Protein 5NOA (pdb70)

InterPro domains:
  IPR008928 Six-hairpin glycosidase superfamily [SSF48208] (47-376)
  IPR010905 Glycosyl hydrolase, family 88 [PF07470] (37-374)
  IPR012341 Six-hairpin glycosidase-like superfamily [G3DSA:1.50.10.10] (28-381)
  IPR052043 Polysaccharide Degradation Enzymes [PTHR33886] (1-378)

Secondary structure (DSSP, 8-state):
-HHHHHHHHHHHHHHHHHHH--S---SSHHHHHHHHHHHHHHHHH--HHHHHHHHHHHHHTTT-SS----GGG---SS--STT-TTSGGGTTHHHHHHHHHHHS--THHHHHHHHHHHHHHHSS---S--BTHHHHHHHHHHHHHHHHH--THHHHHHHHHHHHHHHHHEETTTTEE-SBGGG-TTTS--TTSS---BHHHHHHHHHHHHHHHHHS-TT-TTHHHHHHHHHHHHHHHHHT--TTS---SBTT-TTTS-S--HHHHHHHHHHHHHHHHTTSS-HHHHHHHHHHHHHHIIIIIB-TTS-B--PPPTT----TT-PPPTT---HHHHHHHHHHHHHHHHHHHHS---

Sequence (354 aa):
SSSAEVVDIIHKVNGYWQTNHPEHGRSFWDNAAYHTGNMEAYFLTNKPEYLEYSKGWAEHNEWKGAKSDHKANWKYSYGESNDYVLFGDYQICFQTYADLYNLEPDTHKIARAREVMEYQMSTPNNDYWWWADGLYMMVMPVMTKLYNITKNPLYLEKLHEYLAYADSIMYDEEAGLYYRDGKYVYPKHKSVNGKKDFWARRRGDGWVLAGLAKVLKDLPETDKYRQEYIDRFRTLAKSVAACQQPEGYWTRSMLDAQHAPGPETSGTAFFTYGLQWGVNNGFLDSAHYQPVVEKAWKYLSTVALQPDGKIGYVQPIGEKAIPGQVVDANSTSNFGVGAFLLAACERVRYLESLIQH

Organism: Bacteroides thetaiotaomicron (strain ATCC 29148 / DSM 2079 / JCM 5827 / CCUG 10774 / NCTC 10582 / VPI-5482 / E50) (NCBI:txid226186)

Nearest PDB structures (foldseek):
  5noa-assembly1_A  TM=1.003E+00  e=2.939E-58  Bacteroides thetaiotaomicron
  4q88-assembly2_B  TM=9.955E-01  e=8.932E-45  Phocaeicola vulgatus ATCC 8482
  4ce7-assembly1_B  TM=8.850E-01  e=1.434E-23  Nonlabens ulvanivorans
  4ce7-assembly1_A  TM=8.767E-01  e=1.128E-22  Nonlabens ulvanivorans
  4ce7-assembly1_C  TM=8.770E-01  e=2.137E-22  Nonlabens ulvanivorans

Foldseek 3Di:
DVLVVLLVLLCLQVVVVCVVPVDEDALFQQLLLLLLLLLLNCVQPVDVVSLVVLVRNCVVHQLFFQADPPQVLADADDDRHSSPRLHLRRQLNLLSLLSNCVVPPDCSSCVRVCVSVVVVLPDPDQANCFFLLSLLSPLLSLLSVCVVPVPCSSVVSSVSNVVNQCVQFADVVLLFGARGNVQDPDVHAQPVRHRFHFLLSRLSNLLSLLSNLVRPPPPRPCNVVSLVSNASNLVSQLVQQDPQLAAARRRNDCQFAHDHAQNSLLSSLLSLLSCLLVPSYDCVSRVVSSVSSVCCQVPQQADPSNFGARHQDPPDDDGGPDGGDRRDGGSNSSSSNSSNSSSVSVVVVPDDDD

B-factor: mean 13.09, std 6.7, range [5.89, 72.28]

CATH classification: 1.50.10.10

Radius of gyration: 19.07 Å; Cα contacts (8 Å, |Δi|>4): 634; chains: 1; bounding box: 52×48×44 Å

Solvent-accessible surface area: 14136 Å² total; per-residue (Å²): 94,66,18,49,114,8,37,95,30,0,52,70,1,0,26,58,21,25,106,77,69,101,157,47,33,106,4,4,16,29,34,0,3,3,5,6,0,0,1,4,0,28,78,40,35,97,76,90,101,3,18,98,27,0,43,26,2,0,104,105,9,103,12,58,4,2,81,16,109,107,83,95,57,19,83,48,63,119,8,75,66,72,42,36,3,9,1,1,7,10,1,0,0,2,1,0,0,0,13,1,42,83,78,74,94,72,111,91,20,8,49,11,0,100,74,0,0,45,72,0,5,83,19,125,56,65,47,4,2,81,23,0,10,0,0,1,0,0,0,1,1,0,1,20,0,37,60,40,42,131,52,96,69,0,12,65,23,0,35,54,0,12,47,54,0,30,85,80,0,26,19,152,161,24,5,1,0,4,70,24,37,131,48,51,85,84,164,48,94,5,91,87,37,113,38,15,0,27,1,20,0,0,0,0,0,0,0,0,0,0,13,1,9,91,44,12,36,146,120,22,159,38,57,99,95,3,6,68,47,0,102,54,0,0,127,24,0,10,87,18,23,28,115,110,0,24,0,1,10,3,1,60,9,32,126,41,12,25,12,23,0,0,0,0,0,0,2,0,2,0,0,0,1,9,0,18,52,66,64,26,12,89,64,86,91,11,24,72,18,1,64,92,0,18,133,5,0,31,88,70,0,20,40,125,83,1,44,0,0,44,0,18,55,110,58,60,195,48,114,67,66,85,96,6,85,37,85,13,46,18,18,0,0,3,1,1,0,0,0,0,0,0,4,23,2,76,37,18,111,84,81,132,140,221

Structure (mmCIF, N/CA/C/O backbone):
data_5NOA
#
_entry.id   5NOA
#
_cell.length_a   88.398
_cell.length_b   88.398
_cell.length_c   215.857
_cell.angle_alpha   90.00
_cell.angle_beta   90.00
_cell.angle_gamma   120.00
#
_symmetry.space_group_name_H-M   'H 3 2'
#
loop_
_entity.id
_entity.type
_entity.pdbx_description
1 polymer 'Family 88 glycosyl hydrolase'
2 water water
#
loop_
_atom_site.group_PDB
_atom_site.id
_atom_site.type_symbol
_atom_site.label_atom_id
_atom_site.label_alt_id
_atom_site.label_comp_id
_atom_site.label_asym_id
_atom_site.label_entity_id
_atom_site.label_seq_id
_atom_site.pdbx_PDB_ins_code
_atom_site.Cartn_x
_atom_site.Cartn_y
_atom_site.Cartn_z
_atom_site.occupancy
_atom_site.B_iso_or_equiv
_atom_site.auth_seq_id
_atom_site.auth_comp_id
_atom_site.auth_asym_id
_atom_site.auth_atom_id
_atom_site.pdbx_PDB_model_num
ATOM 1 N N . SER A 1 28 ? -11.686 20.280 6.446 1.00 28.43 28 SER A N 1
ATOM 2 C CA . SER A 1 28 ? -10.433 19.690 5.905 1.00 23.09 28 SER A CA 1
ATOM 3 C C . SER A 1 28 ? -9.435 19.387 7.025 1.00 16.86 28 SER A C 1
ATOM 4 O O . SER A 1 28 ? -9.369 20.108 8.021 1.00 17.88 28 SER A O 1
ATOM 7 N N . SER A 1 29 ? -8.663 18.321 6.859 1.00 16.42 29 SER A N 1
ATOM 8 C CA . SER A 1 29 ? -7.701 17.941 7.862 1.00 15.95 29 SER A CA 1
ATOM 9 C C . SER A 1 29 ? -6.720 19.104 8.128 1.00 14.01 29 SER A C 1
ATOM 10 O O . SER A 1 29 ? -6.390 19.368 9.280 1.00 13.66 29 SER A O 1
ATOM 13 N N . SER A 1 30 ? -6.238 19.762 7.067 1.00 13.35 30 SER A N 1
ATOM 14 C CA . SER A 1 30 ? -5.302 20.871 7.268 1.00 12.81 30 SER A CA 1
ATOM 15 C C . SER A 1 30 ? -5.899 22.050 8.027 1.00 11.36 30 SER A C 1
ATOM 16 O O . SER A 1 30 ? -5.269 22.607 8.921 1.00 11.60 30 SER A O 1
ATOM 19 N N . ALA A 1 31 ? -7.137 22.391 7.705 1.00 12.43 31 ALA A N 1
ATOM 20 C CA . ALA A 1 31 ? -7.818 23.463 8.435 1.00 12.68 31 ALA A CA 1
ATOM 21 C C . ALA A 1 31 ? -7.989 23.183 9.913 1.00 11.47 31 ALA A C 1
ATOM 22 O O . ALA A 1 31 ? -7.884 24.114 10.743 1.00 13.10 31 ALA A O 1
ATOM 24 N N . GLU A 1 32 ? -8.222 21.928 10.266 1.00 11.42 32 GLU A N 1
ATOM 25 C CA . GLU A 1 32 ? -8.355 21.554 11.667 1.00 12.98 32 GLU A CA 1
ATOM 26 C C . GLU A 1 32 ? -7.032 21.797 12.383 1.00 11.08 32 GLU A C 1
ATOM 27 O O . GLU A 1 32 ? -7.024 22.227 13.532 1.00 11.03 32 GLU A O 1
ATOM 33 N N . VAL A 1 33 ? -5.907 21.512 11.735 1.00 9.52 33 VAL A N 1
ATOM 34 C CA . VAL A 1 33 ? -4.623 21.713 12.394 1.00 9.08 33 VAL A CA 1
ATOM 35 C C . VAL A 1 33 ? -4.301 23.212 12.459 1.00 8.94 33 VAL A C 1
ATOM 36 O O . VAL A 1 33 ? -3.769 23.680 13.463 1.00 9.33 33 VAL A O 1
ATOM 40 N N . VAL A 1 34 ? -4.644 23.988 11.429 1.00 8.29 34 VAL A N 1
ATOM 41 C CA . VAL A 1 34 ? -4.520 25.439 11.528 1.00 9.09 34 VAL A CA 1
ATOM 42 C C . VAL A 1 34 ? -5.307 25.967 12.720 1.00 8.51 34 VAL A C 1
ATOM 43 O O . VAL A 1 34 ? -4.801 26.822 13.461 1.00 9.01 34 VAL A O 1
ATOM 47 N N . ASP A 1 35 ? -6.533 25.497 12.906 1.00 9.40 35 ASP A N 1
ATOM 48 C CA . ASP A 1 35 ? -7.324 25.936 14.053 1.00 10.60 35 ASP A CA 1
ATOM 49 C C . ASP A 1 35 ? -6.611 25.595 15.385 1.00 9.37 35 ASP A C 1
ATOM 50 O O . ASP A 1 35 ? -6.632 26.403 16.322 1.00 9.79 35 ASP A O 1
ATOM 55 N N . ILE A 1 36 ? -5.983 24.440 15.456 1.00 9.31 36 ILE A N 1
ATOM 56 C CA . ILE A 1 36 ? -5.211 24.079 16.644 1.00 8.58 36 ILE A CA 1
ATOM 57 C C . ILE A 1 36 ? -4.034 25.042 16.849 1.00 8.89 36 ILE A C 1
ATOM 58 O O . ILE A 1 36 ? -3.796 25.507 17.966 1.00 9.00 36 ILE A O 1
ATOM 63 N N . ILE A 1 37 ? -3.317 25.356 15.780 1.00 8.33 37 ILE A N 1
ATOM 64 C CA . ILE A 1 37 ? -2.210 26.301 15.878 1.00 7.81 37 ILE A CA 1
ATOM 65 C C . ILE A 1 37 ? -2.658 27.641 16.473 1.00 8.04 37 ILE A C 1
ATOM 66 O O . ILE A 1 37 ? -2.028 28.150 17.388 1.00 8.32 37 ILE A O 1
ATOM 71 N N . HIS A 1 38 ? -3.778 28.179 15.983 1.00 8.77 38 HIS A N 1
ATOM 72 C CA . HIS A 1 38 ? -4.257 29.437 16.516 1.00 9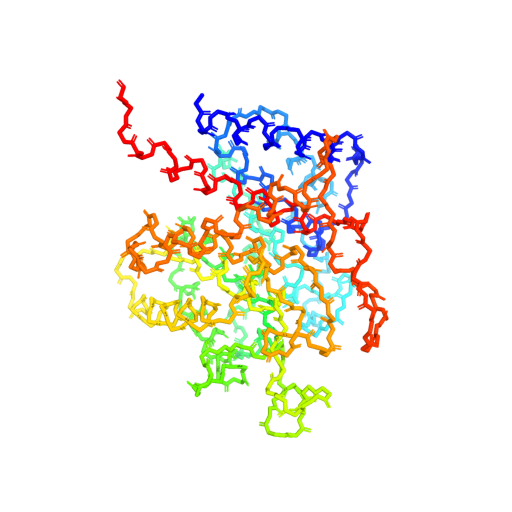.15 38 HIS A CA 1
ATOM 73 C C . HIS A 1 38 ? -4.726 29.314 17.974 1.00 9.32 38 HIS A C 1
ATOM 74 O O . HIS A 1 38 ? -4.508 30.209 18.792 1.00 11.03 38 HIS A O 1
ATOM 81 N N . LYS A 1 39 ? -5.342 28.186 18.321 1.00 9.23 39 LYS A N 1
ATOM 82 C CA . LYS A 1 39 ? -5.785 27.972 19.699 1.00 9.79 39 LYS A CA 1
ATOM 83 C C . LYS A 1 39 ? -4.577 27.932 20.659 1.00 9.04 39 LYS A C 1
ATOM 84 O O . LYS A 1 39 ? -4.578 28.543 21.707 1.00 9.99 39 LYS A O 1
ATOM 90 N N . VAL A 1 40 ? -3.551 27.206 20.265 1.00 8.35 40 VAL A N 1
ATOM 91 C CA . VAL A 1 40 ? -2.350 27.028 21.056 1.00 7.96 40 VAL A CA 1
ATOM 92 C C . VAL A 1 40 ? -1.568 28.333 21.183 1.00 7.89 40 VAL A C 1
ATOM 93 O O . VAL A 1 40 ? -1.135 28.719 22.271 1.00 7.78 40 VAL A O 1
ATOM 97 N N . ASN A 1 41 ? -1.305 28.964 20.051 1.00 7.33 41 ASN A N 1
ATOM 98 C CA . ASN A 1 41 ? -0.497 30.164 20.067 1.00 8.41 41 ASN A CA 1
ATOM 99 C C . ASN A 1 41 ? -1.241 31.307 20.726 1.00 9.37 41 ASN A C 1
ATOM 100 O O . ASN A 1 41 ? -0.668 32.106 21.469 1.00 9.81 41 ASN A O 1
ATOM 105 N N . GLY A 1 42 ? -2.547 31.377 20.488 1.00 9.97 42 GLY A N 1
ATOM 106 C CA . GLY A 1 42 ? -3.383 32.356 21.169 1.00 11.26 42 GLY A CA 1
ATOM 107 C C . GLY A 1 42 ? -3.393 32.173 22.672 1.00 10.50 42 GLY A C 1
ATOM 108 O O . GLY A 1 42 ? -3.309 33.166 23.432 1.00 12.08 42 GLY A O 1
ATOM 109 N N . TYR A 1 43 ? -3.520 30.923 23.131 1.00 9.85 43 TYR A N 1
ATOM 110 C CA . TYR A 1 43 ? -3.497 30.630 24.569 1.00 10.55 43 TYR A CA 1
ATOM 111 C C . TYR A 1 43 ? -2.177 31.157 25.156 1.00 9.88 43 TYR A C 1
ATOM 112 O O . TYR A 1 43 ? -2.158 31.801 26.214 1.00 11.20 43 TYR A O 1
ATOM 121 N N . TRP A 1 44 ? -1.084 30.818 24.484 1.00 9.56 44 TRP A N 1
ATOM 122 C CA . TRP A 1 44 ? 0.212 31.204 25.021 1.00 9.28 44 TRP A CA 1
ATOM 123 C C . TRP A 1 44 ? 0.325 32.736 25.109 1.00 8.73 44 TRP A C 1
ATOM 124 O O . TRP A 1 44 ? 0.710 33.309 26.136 1.00 10.54 44 TRP A O 1
ATOM 135 N N . GLN A 1 45 ? 0.000 33.406 24.017 1.00 9.12 45 GLN A N 1
ATOM 136 C CA . GLN A 1 45 ? 0.181 34.869 23.982 1.00 9.94 45 GLN A CA 1
ATOM 137 C C . GLN A 1 45 ? -0.764 35.607 24.940 1.00 11.04 45 GLN A C 1
ATOM 138 O O . GLN A 1 45 ? -0.366 36.578 25.581 1.00 12.68 45 GLN A O 1
ATOM 144 N N . THR A 1 46 ? -1.985 35.074 25.074 1.00 11.22 46 THR A N 1
ATOM 145 C CA . THR A 1 46 ? -2.943 35.631 26.029 1.00 12.76 46 THR A CA 1
ATOM 146 C C . THR A 1 46 ? -2.430 35.553 27.449 1.00 13.66 46 THR A C 1
ATOM 147 O O . THR A 1 46 ? -2.633 36.469 28.250 1.00 15.21 46 THR A O 1
ATOM 151 N N . ASN A 1 47 ? -1.803 34.437 27.777 1.00 11.85 47 ASN A N 1
ATOM 152 C CA . ASN A 1 47 ? -1.339 34.211 29.126 1.00 13.15 47 ASN A CA 1
ATOM 153 C C . ASN A 1 47 ? 0.056 34.809 29.412 1.00 12.45 47 ASN A C 1
ATOM 154 O O . ASN A 1 47 ? 0.493 34.826 30.546 1.00 16.17 47 ASN A O 1
ATOM 159 N N . HIS A 1 48 ? 0.720 35.309 28.366 1.00 12.19 48 HIS A N 1
ATOM 160 C CA . HIS A 1 48 ? 2.043 35.948 28.471 1.00 12.34 48 HIS A CA 1
ATOM 161 C C . HIS A 1 48 ? 2.073 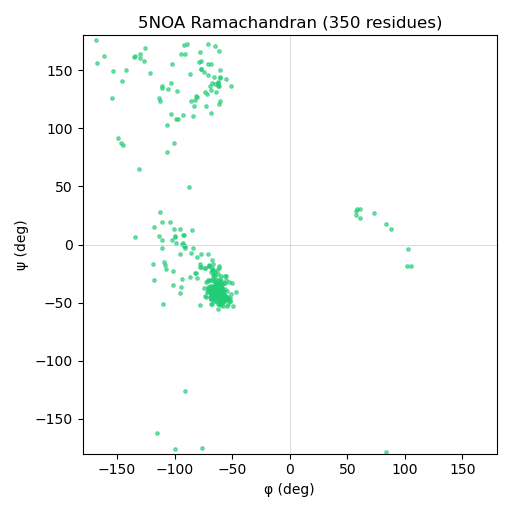37.303 27.751 1.00 12.74 48 HIS A C 1
ATOM 162 O O . HIS A 1 48 ? 2.784 37.469 26.776 1.00 15.18 48 HIS A O 1
ATOM 169 N N . PRO A 1 49 ? 1.307 38.280 28.235 1.00 14.94 49 PRO A N 1
ATOM 170 C CA . PRO A 1 49 ? 1.305 39.582 27.551 1.00 17.90 49 PRO A CA 1
ATOM 171 C C . PRO A 1 49 ? 2.617 40.342 27.668 1.00 19.64 49 PRO A C 1
ATOM 172 O O . PRO A 1 49 ? 2.877 41.192 26.827 1.00 25.16 49 PRO A O 1
ATOM 176 N N . GLU A 1 50 ? 3.414 40.049 28.694 1.00 15.63 50 GLU A N 1
ATOM 177 C CA . GLU A 1 50 ? 4.679 40.742 28.907 1.00 15.49 50 GLU A CA 1
ATOM 178 C C . GLU A 1 50 ? 5.846 39.875 28.465 1.00 13.91 50 GLU A C 1
ATOM 179 O O . GLU A 1 50 ? 5.894 38.667 28.707 1.00 19.50 50 GLU A O 1
ATOM 185 N N . HIS A 1 51 ? 6.814 40.505 27.817 1.00 11.70 51 HIS A N 1
ATOM 186 C CA . HIS A 1 51 ? 7.990 39.823 27.331 1.00 11.66 51 HIS A CA 1
ATOM 187 C C . HIS A 1 51 ? 9.066 39.730 28.387 1.00 12.81 51 HIS A C 1
ATOM 188 O O . HIS A 1 51 ? 9.292 40.636 29.183 1.00 14.75 51 HIS A O 1
ATOM 195 N N . GLY A 1 52 ? 9.807 38.627 28.313 1.00 12.52 52 GLY A N 1
ATOM 196 C CA . GLY A 1 52 ? 10.961 38.382 29.152 1.00 12.39 52 GLY A CA 1
ATOM 197 C C . GLY A 1 52 ? 12.232 38.319 28.358 1.00 10.86 52 GLY A C 1
ATOM 198 O O . GLY A 1 52 ? 12.294 38.752 27.222 1.00 11.86 52 GLY A O 1
ATOM 199 N N . ARG A 1 53 ? 13.251 37.743 28.981 1.00 10.97 53 ARG A N 1
ATOM 200 C CA . ARG A 1 53 ? 14.598 37.827 28.461 1.00 11.16 53 ARG A CA 1
ATOM 201 C C . ARG A 1 53 ? 14.787 36.991 27.192 1.00 9.01 53 ARG A C 1
ATOM 202 O O . ARG A 1 53 ? 13.935 36.168 26.797 1.00 9.73 53 ARG A O 1
ATOM 210 N N . SER A 1 54 ? 15.978 37.186 26.632 1.00 9.32 54 SER A N 1
ATOM 211 C CA . SER A 1 54 ? 16.342 36.600 25.333 1.00 10.14 54 SER A CA 1
ATOM 212 C C . SER A 1 54 ? 16.844 35.161 25.419 1.00 9.08 54 SER A C 1
ATOM 213 O O . SER A 1 54 ? 17.110 34.562 24.382 1.00 11.12 54 SER A O 1
ATOM 216 N N . PHE A 1 55 ? 16.964 34.617 26.624 1.00 8.13 55 PHE A N 1
ATOM 217 C CA . PHE A 1 55 ? 17.526 33.295 26.894 1.00 7.90 55 PHE A CA 1
ATOM 218 C C . PHE A 1 55 ? 16.722 32.179 26.226 1.00 8.20 55 PHE A C 1
ATOM 219 O O . PHE A 1 55 ? 15.570 32.380 25.782 1.00 9.26 55 PHE A O 1
ATOM 227 N N . TRP A 1 56 ? 17.321 30.992 26.184 1.00 7.59 56 TRP A N 1
ATOM 228 C CA . TRP A 1 56 ? 16.890 29.933 25.264 1.00 6.79 56 TRP A CA 1
ATOM 229 C C . TRP A 1 56 ? 15.445 29.534 25.372 1.00 6.67 56 TRP A C 1
ATOM 230 O O . TRP A 1 56 ? 14.863 29.153 24.366 1.00 8.23 56 TRP A O 1
ATOM 241 N N . ASP A 1 57 ? 14.907 29.485 26.581 1.00 7.70 57 ASP A N 1
ATOM 242 C CA . ASP A 1 57 ? 13.556 28.930 26.716 1.00 7.77 57 ASP A CA 1
ATOM 243 C C . ASP A 1 57 ? 12.536 29.871 26.051 1.00 7.47 57 ASP A C 1
ATOM 244 O O . ASP A 1 57 ? 11.655 29.418 25.318 1.00 8.28 57 ASP A O 1
ATOM 249 N N . ASN A 1 58 ? 12.679 31.170 26.287 1.00 7.22 58 ASN A N 1
ATOM 250 C CA . ASN A 1 58 ? 11.824 32.140 25.601 1.00 7.70 58 ASN A CA 1
ATOM 251 C C . ASN A 1 58 ? 12.143 32.156 24.127 1.00 7.61 58 ASN A C 1
ATOM 252 O O . ASN A 1 58 ? 11.238 32.197 23.271 1.00 7.28 58 ASN A O 1
ATOM 257 N N . ALA A 1 59 ? 13.422 32.095 23.789 1.00 7.12 59 ALA A N 1
ATOM 258 C CA . ALA A 1 59 ? 13.830 32.138 22.391 1.00 7.44 59 ALA A CA 1
ATOM 259 C C . ALA A 1 59 ? 13.315 30.945 21.592 1.00 7.05 59 ALA A C 1
ATOM 260 O O . ALA A 1 59 ? 13.004 31.067 20.405 1.00 7.68 59 ALA A O 1
ATOM 262 N N . ALA A 1 60 ? 13.233 29.783 22.235 1.00 6.92 60 ALA A N 1
ATOM 263 C CA . ALA A 1 60 ? 12.728 28.592 21.579 1.00 7.23 60 ALA A CA 1
ATOM 264 C C . ALA A 1 60 ? 11.262 28.754 21.241 1.00 7.45 60 ALA A C 1
ATOM 265 O O . ALA A 1 60 ? 10.822 28.374 20.156 1.00 8.42 60 ALA A O 1
ATOM 267 N N . TYR A 1 61 ? 10.469 29.299 22.164 1.00 6.76 61 TYR A N 1
ATOM 268 C CA . TYR A 1 61 ? 9.088 29.647 21.865 1.00 6.97 61 TYR A CA 1
ATOM 269 C C . TYR A 1 61 ? 9.038 30.507 20.604 1.00 6.85 61 TYR A C 1
ATOM 270 O O . TYR A 1 61 ? 8.232 30.249 19.703 1.00 6.57 61 TYR A O 1
ATOM 279 N N . HIS A 1 62 ? 9.879 31.536 20.532 1.00 6.53 62 HIS A N 1
ATOM 280 C CA . HIS A 1 62 ? 9.821 32.452 19.404 1.00 6.59 62 HIS A CA 1
ATOM 281 C C . HIS A 1 62 ? 10.136 31.783 18.081 1.00 6.49 62 HIS A C 1
ATOM 282 O O . HIS A 1 62 ? 9.576 32.176 17.057 1.00 7.28 62 HIS A O 1
ATOM 289 N N . THR A 1 63 ? 10.982 30.747 18.086 1.00 7.20 63 THR A N 1
ATOM 290 C CA . THR A 1 63 ? 11.198 30.013 16.854 1.00 7.54 63 THR A CA 1
ATOM 291 C C . THR A 1 63 ? 9.889 29.369 16.372 1.00 7.13 63 THR A C 1
ATOM 292 O O . THR A 1 63 ? 9.635 29.304 15.161 1.00 8.21 63 THR A O 1
ATOM 296 N N . GLY A 1 64 ? 9.076 28.893 17.299 1.00 6.55 64 GLY A N 1
ATOM 297 C CA . GLY A 1 64 ? 7.787 28.354 16.960 1.00 6.99 64 GLY A CA 1
ATOM 298 C C . GLY A 1 64 ? 6.773 29.401 16.541 1.00 7.23 64 GLY A C 1
ATOM 299 O O . GLY A 1 64 ? 5.960 29.184 15.626 1.00 7.95 64 GLY A O 1
ATOM 300 N N . ASN A 1 65 ? 6.755 30.535 17.239 1.00 7.02 65 ASN A N 1
ATOM 301 C CA . ASN A 1 65 ? 5.872 31.634 16.853 1.00 7.20 65 ASN A CA 1
ATOM 302 C C . ASN A 1 65 ? 6.180 32.118 15.428 1.00 7.41 65 ASN A C 1
ATOM 303 O O . ASN A 1 65 ? 5.263 32.361 14.645 1.00 7.91 65 ASN A O 1
ATOM 308 N N . MET A 1 66 ? 7.470 32.251 15.123 1.00 7.56 66 MET A N 1
ATOM 309 C CA . MET A 1 66 ? 7.853 32.644 13.794 1.00 8.29 66 MET A CA 1
ATOM 310 C C . MET A 1 66 ? 7.396 31.637 12.766 1.00 7.66 66 MET A C 1
ATOM 311 O O . MET A 1 66 ? 6.886 32.033 11.696 1.00 8.44 66 MET A O 1
ATOM 316 N N . GLU A 1 67 ? 7.519 30.341 13.063 1.00 7.63 67 GLU A N 1
ATOM 317 C CA . GLU A 1 67 ? 6.993 29.327 12.163 1.00 8.27 67 GLU A CA 1
ATOM 318 C C . GLU A 1 67 ? 5.495 29.521 11.914 1.00 7.54 67 GLU A C 1
ATOM 319 O O . GLU A 1 67 ? 5.029 29.413 10.769 1.00 8.88 67 GLU A O 1
ATOM 325 N N . ALA A 1 68 ? 4.749 29.736 12.997 1.00 8.01 68 ALA A N 1
ATOM 326 C CA . ALA A 1 68 ? 3.306 29.952 12.865 1.00 8.39 68 ALA A CA 1
ATOM 327 C C . ALA A 1 68 ? 2.988 31.205 12.026 1.00 8.06 68 ALA A C 1
ATOM 328 O O . ALA A 1 68 ? 2.042 31.190 11.257 1.00 9.60 68 ALA A O 1
ATOM 330 N N . TYR A 1 69 ? 3.793 32.257 12.163 1.00 8.18 69 TYR A N 1
ATOM 331 C CA . TYR A 1 69 ? 3.619 33.449 11.348 1.00 9.15 69 TYR A CA 1
ATOM 332 C C . TYR A 1 69 ? 3.899 33.144 9.892 1.00 10.07 69 TYR A C 1
ATOM 333 O O . TYR A 1 69 ? 3.153 33.554 9.005 1.00 11.48 69 TYR A O 1
ATOM 342 N N . PHE A 1 70 ? 4.989 32.432 9.614 1.00 9.36 70 PHE A N 1
ATOM 343 C CA . PHE A 1 70 ? 5.293 32.070 8.221 1.00 10.49 70 PHE A CA 1
ATOM 344 C C . PHE A 1 70 ? 4.161 31.248 7.600 1.00 11.10 70 PHE A C 1
ATOM 345 O O . PHE A 1 70 ? 3.863 31.385 6.406 1.00 13.42 70 PHE A O 1
ATOM 353 N N . LEU A 1 71 ? 3.548 30.360 8.377 1.00 10.03 71 LEU A N 1
ATOM 354 C CA . LEU A 1 71 ? 2.459 29.522 7.868 1.00 10.75 71 LEU A CA 1
ATOM 355 C C . LEU A 1 71 ? 1.171 30.295 7.658 1.00 11.28 71 LEU A C 1
ATOM 356 O O . LEU A 1 71 ? 0.522 30.112 6.631 1.00 14.22 71 LEU A O 1
ATOM 361 N N . THR A 1 72 ? 0.802 31.116 8.633 1.00 10.82 72 THR A N 1
ATOM 362 C CA . THR A 1 72 ? -0.545 31.686 8.698 1.00 12.36 72 THR A CA 1
ATOM 363 C C . THR A 1 72 ? -0.628 33.165 8.387 1.00 12.62 72 THR A C 1
ATOM 364 O O . THR A 1 72 ? -1.723 33.675 8.153 1.00 15.15 72 THR A O 1
ATOM 368 N N . ASN A 1 73 ? 0.484 33.883 8.442 1.00 12.05 73 ASN A N 1
ATOM 369 C CA . ASN A 1 73 ? 0.488 35.340 8.231 1.00 13.42 73 ASN A CA 1
ATOM 370 C C . ASN A 1 73 ? -0.341 36.144 9.217 1.00 13.90 73 ASN A C 1
ATOM 371 O O . ASN A 1 73 ? -0.651 37.294 8.962 1.00 17.53 73 ASN A O 1
ATOM 376 N N . LYS A 1 74 ? -0.611 35.596 10.399 1.00 13.64 74 LYS A N 1
ATOM 377 C CA . LYS A 1 74 ? -1.436 36.325 11.358 1.00 13.76 74 LYS A CA 1
ATOM 378 C C . LYS A 1 74 ? -0.611 37.496 11.951 1.00 13.16 74 LYS A C 1
ATOM 379 O O . LYS A 1 74 ? 0.420 37.283 12.590 1.00 13.09 74 LYS A O 1
ATOM 385 N N . PRO A 1 75 ? -1.065 38.750 11.758 1.00 13.97 75 PRO A N 1
ATOM 386 C CA . PRO A 1 75 ? -0.209 39.884 12.111 1.00 14.86 75 PRO A CA 1
ATOM 387 C C . PRO A 1 75 ? 0.185 39.938 13.570 1.00 12.74 75 PRO A C 1
ATOM 388 O O . PRO A 1 75 ? 1.286 40.364 13.880 1.00 14.68 75 PRO A O 1
ATOM 392 N N . GLU A 1 76 ? -0.708 39.532 14.454 1.00 13.10 76 GLU A N 1
ATOM 393 C CA . GLU A 1 76 ? -0.436 39.518 15.867 1.00 13.69 76 GLU A CA 1
ATOM 394 C C . GLU A 1 76 ? 0.794 38.677 16.204 1.00 11.29 76 GLU A C 1
ATOM 395 O O . GLU A 1 76 ? 1.504 38.987 17.181 1.00 10.99 76 GLU A O 1
ATOM 401 N N . TYR A 1 77 ? 1.058 37.610 15.463 1.00 10.42 77 TYR A N 1
ATOM 402 C CA . TYR A 1 77 ? 2.219 36.791 15.759 1.00 9.97 77 TYR A CA 1
ATOM 403 C C . TYR A 1 77 ? 3.506 37.508 15.477 1.00 9.31 77 TYR A C 1
ATOM 404 O O . TYR A 1 77 ? 4.432 37.484 16.268 1.00 9.78 77 TYR A O 1
ATOM 413 N N . LEU A 1 78 ? 3.545 38.193 14.344 1.00 10.14 78 LEU A N 1
ATOM 414 C CA . LEU A 1 78 ? 4.732 38.997 14.016 1.00 10.48 78 LEU A CA 1
ATOM 415 C C . LEU A 1 78 ? 4.969 40.073 15.066 1.00 10.11 78 LEU A C 1
ATOM 416 O O . LEU A 1 78 ? 6.084 40.271 15.536 1.00 11.20 78 LEU A O 1
ATOM 421 N N . GLU A 1 79 ? 3.893 40.743 15.456 1.00 11.20 79 GLU A N 1
ATOM 422 C CA . GLU A 1 79 ? 4.008 41.774 16.458 1.00 11.99 79 GLU A CA 1
ATOM 423 C C . GLU A 1 79 ? 4.535 41.262 17.792 1.00 10.94 79 GLU A C 1
ATOM 424 O O . GLU A 1 79 ? 5.304 41.948 18.467 1.00 11.10 79 GLU A O 1
ATOM 430 N N . TYR A 1 80 ? 4.151 40.055 18.172 1.00 9.74 80 TYR A N 1
ATOM 431 C CA . TYR A 1 80 ? 4.586 39.482 19.430 1.00 9.13 80 TYR A CA 1
ATOM 432 C C . TYR A 1 80 ? 6.085 39.221 19.445 1.00 9.13 80 TYR A C 1
ATOM 433 O O . TYR A 1 80 ? 6.762 39.552 20.407 1.00 10.20 80 TYR A O 1
ATOM 442 N N . SER A 1 81 ? 6.603 38.634 18.352 1.00 8.61 81 SER A N 1
ATOM 443 C CA . SER A 1 81 ? 8.060 38.447 18.270 1.00 8.90 81 SER A CA 1
ATOM 444 C C . SER A 1 81 ? 8.837 39.776 18.146 1.00 8.51 81 SER A C 1
ATOM 445 O O . SER A 1 81 ? 9.917 39.922 18.731 1.00 9.88 81 SER A O 1
ATOM 448 N N . LYS A 1 82 ? 8.301 40.740 17.389 1.00 9.04 82 LYS A N 1
ATOM 449 C CA . LYS A 1 82 ? 8.940 42.052 17.305 1.00 10.81 82 LYS A CA 1
ATOM 450 C C . LYS A 1 82 ? 8.998 42.695 18.691 1.00 9.62 82 LYS A C 1
ATOM 451 O O . LYS A 1 82 ? 10.023 43.280 19.057 1.00 11.73 82 LYS A O 1
ATOM 457 N N . GLY A 1 83 ? 7.928 42.560 19.472 1.00 10.06 83 GLY A N 1
ATOM 458 C CA . GLY A 1 83 ? 7.923 43.148 20.807 1.00 10.90 83 GLY A CA 1
ATOM 459 C C . GLY A 1 83 ? 8.979 42.542 21.709 1.00 9.91 83 GLY A C 1
ATOM 460 O O . GLY A 1 83 ? 9.654 43.242 22.472 1.00 11.06 83 GLY A O 1
ATOM 461 N N . TRP A 1 84 ? 9.161 41.232 21.589 1.00 8.66 84 TRP A N 1
ATOM 462 C CA . TRP A 1 84 ? 10.192 40.551 22.372 1.00 8.19 84 TRP A CA 1
ATOM 463 C C . TRP A 1 84 ? 11.580 40.958 21.954 1.00 8.27 84 TRP A C 1
ATOM 464 O O . TRP A 1 84 ? 12.435 41.197 22.794 1.00 8.75 84 TRP A O 1
ATOM 475 N N . ALA A 1 85 ? 11.789 41.076 20.653 1.00 8.61 85 ALA A N 1
ATOM 476 C CA . ALA A 1 85 ? 13.106 41.484 20.140 1.00 9.60 85 ALA A CA 1
ATOM 477 C C . ALA A 1 85 ? 13.457 42.888 20.599 1.00 10.15 85 ALA A C 1
ATOM 478 O O . ALA A 1 85 ? 14.583 43.137 21.025 1.00 10.37 85 ALA A O 1
ATOM 480 N N . GLU A 1 86 ? 12.475 43.790 20.536 1.00 10.49 86 GLU A N 1
ATOM 481 C CA . GLU A 1 86 ? 12.665 45.169 20.978 1.00 11.40 86 GLU A CA 1
ATOM 482 C C . GLU A 1 86 ? 12.943 45.218 22.486 1.00 10.87 86 GLU A C 1
ATOM 483 O O . GLU A 1 86 ? 13.854 45.937 22.936 1.00 12.85 86 GLU A O 1
ATOM 489 N N . HIS A 1 87 ? 12.208 44.424 23.262 1.00 10.89 87 HIS A N 1
ATOM 490 C CA . HIS A 1 87 ? 12.381 44.378 24.703 1.00 9.88 87 HIS A CA 1
ATOM 491 C C . HIS A 1 87 ? 13.833 43.979 25.042 1.00 10.30 87 HIS A C 1
ATOM 492 O O . HIS A 1 87 ? 14.451 44.526 25.960 1.00 12.42 87 HIS A O 1
ATOM 499 N N . ASN A 1 88 ? 14.399 43.063 24.259 1.00 9.45 88 ASN A N 1
ATOM 500 C CA . ASN A 1 88 ? 15.743 42.531 24.446 1.00 9.27 88 ASN A CA 1
ATOM 501 C C . ASN A 1 88 ? 16.817 43.283 23.661 1.00 10.28 88 ASN A C 1
ATOM 502 O O . ASN A 1 88 ? 17.959 42.856 23.636 1.00 10.07 88 ASN A O 1
ATOM 507 N N . GLU A 1 89 ? 16.431 44.414 23.061 1.00 10.98 89 GLU A N 1
ATOM 508 C CA . GLU A 1 89 ? 17.312 45.308 22.348 1.00 11.46 89 GLU A CA 1
ATOM 509 C C . GLU A 1 89 ? 18.062 44.608 21.199 1.00 9.79 89 GLU A C 1
ATOM 510 O O . GLU A 1 89 ? 19.167 44.977 20.864 1.00 10.43 89 GLU A O 1
ATOM 516 N N . TRP A 1 90 ? 17.441 43.575 20.629 1.00 9.19 90 TRP A N 1
ATOM 517 C CA . TRP A 1 90 ? 18.073 42.879 19.516 1.00 9.50 90 TRP A CA 1
ATOM 518 C C . TRP A 1 90 ? 19.427 42.255 19.915 1.00 8.79 90 TRP A C 1
ATOM 519 O O . TRP A 1 90 ? 20.333 42.143 19.095 1.00 9.79 90 TRP A O 1
ATOM 530 N N . LYS A 1 91 ? 19.533 41.864 21.192 1.00 8.53 91 LYS A N 1
ATOM 531 C CA . LYS A 1 91 ? 20.738 41.246 21.749 1.00 8.77 91 LYS A CA 1
ATOM 532 C C . LYS A 1 91 ? 20.377 39.979 22.488 1.00 8.89 91 LYS A C 1
ATOM 533 O O . LYS A 1 91 ? 19.210 39.782 22.883 1.00 8.95 91 LYS A O 1
ATOM 539 N N . GLY A 1 92 ? 21.373 39.129 22.683 1.00 9.42 92 GLY A N 1
ATOM 540 C CA . GLY A 1 92 ? 21.320 38.047 23.660 1.00 9.69 92 GLY A CA 1
ATOM 541 C C . GLY A 1 92 ? 21.889 38.572 24.961 1.00 10.49 92 GLY A C 1
ATOM 542 O O . GLY A 1 92 ? 21.465 39.601 25.471 1.00 11.60 92 GLY A O 1
ATOM 543 N N . ALA A 1 93 ? 22.876 37.875 25.514 1.00 9.52 93 ALA A N 1
ATOM 544 C CA . ALA A 1 93 ? 23.581 38.402 26.695 1.00 9.82 93 ALA A CA 1
ATOM 545 C C . ALA A 1 93 ? 24.243 39.736 26.335 1.00 9.83 93 ALA A C 1
ATOM 546 O O . ALA A 1 93 ? 24.703 39.913 25.227 1.00 10.19 93 ALA A O 1
ATOM 548 N N . LYS A 1 94 ? 24.273 40.688 27.266 1.00 11.40 94 LYS A N 1
ATOM 549 C CA . LYS A 1 94 ? 24.569 42.083 26.935 1.00 11.89 94 LYS A CA 1
ATOM 550 C C . LYS A 1 94 ? 26.004 42.546 27.084 1.00 13.25 94 LYS A C 1
ATOM 551 O O . LYS A 1 94 ? 26.309 43.670 26.691 1.00 15.01 94 LYS A O 1
ATOM 557 N N . SER A 1 95 ? 26.901 41.731 27.661 1.00 12.15 95 SER A N 1
ATOM 558 C CA . SER A 1 95 ? 28.238 42.258 27.982 1.00 12.67 95 SER A CA 1
ATOM 559 C C . SER A 1 95 ? 28.987 42.701 26.734 1.00 11.83 95 SER A C 1
ATOM 560 O O . SER A 1 95 ? 29.013 41.992 25.735 1.00 11.70 95 SER A O 1
ATOM 563 N N . ASP A 1 96 ? 29.676 43.841 26.839 1.00 13.60 96 ASP A N 1
ATOM 564 C CA . ASP A 1 96 ? 30.632 44.300 25.815 1.00 15.17 96 ASP A CA 1
ATOM 565 C C . ASP A 1 96 ? 32.110 44.010 26.169 1.00 14.57 96 ASP A C 1
ATOM 566 O O . ASP A 1 96 ? 33.038 44.440 25.434 1.00 20.71 96 ASP A O 1
ATOM 571 N N . HIS A 1 97 ? 32.327 43.264 27.244 1.00 12.50 97 HIS A N 1
ATOM 572 C CA . HIS A 1 97 ? 33.678 43.003 27.739 1.00 13.42 97 HIS A CA 1
ATOM 573 C C . HIS A 1 97 ? 34.072 41.594 27.255 1.00 12.88 97 HIS A C 1
ATOM 574 O O . HIS A 1 97 ? 33.896 40.575 27.934 1.00 13.67 97 HIS A O 1
ATOM 581 N N . LYS A 1 98 ? 34.624 41.564 26.045 1.00 12.67 98 LYS A N 1
ATOM 582 C CA . LYS A 1 98 ? 34.927 40.305 25.371 1.00 14.51 98 LYS A CA 1
ATOM 583 C C . LYS A 1 98 ? 35.818 39.410 26.190 1.00 14.82 98 LYS A C 1
ATOM 584 O O . LYS A 1 98 ? 35.653 38.195 26.127 1.00 16.59 98 LYS A O 1
ATOM 590 N N . ALA A 1 99 ? 36.737 39.973 26.981 1.00 16.92 99 ALA A N 1
ATOM 591 C CA . ALA A 1 99 ? 37.608 39.121 27.831 1.00 17.00 99 ALA A CA 1
ATOM 592 C C . ALA A 1 99 ? 36.811 38.315 28.874 1.00 17.33 99 ALA A C 1
ATOM 593 O O . ALA A 1 99 ? 37.302 37.319 29.387 1.00 20.28 99 ALA A O 1
ATOM 595 N N . ASN A 1 100 ? 35.648 38.789 29.271 1.00 15.64 100 ASN A N 1
ATOM 596 C CA . ASN A 1 100 ? 34.784 38.097 30.227 1.00 17.31 100 ASN A CA 1
ATOM 597 C C . ASN A 1 100 ? 33.801 37.187 29.531 1.00 12.90 100 ASN A C 1
ATOM 598 O O . ASN A 1 100 ? 33.063 36.518 30.248 1.00 12.83 100 ASN A O 1
ATOM 603 N N . TRP A 1 101 ? 33.763 37.136 28.183 1.00 10.88 101 TRP A N 1
ATOM 604 C CA . TRP A 1 101 ? 32.764 36.304 27.522 1.00 10.51 101 TRP A CA 1
ATOM 605 C C . TRP A 1 101 ? 33.012 34.835 27.743 1.00 10.23 101 TRP A C 1
ATOM 606 O O . TRP A 1 101 ? 34.120 34.356 27.621 1.00 11.38 101 TRP A O 1
ATOM 617 N N . LYS A 1 102 ? 31.936 34.134 28.104 1.00 8.12 102 LYS A N 1
ATOM 618 C CA . LYS A 1 102 ? 31.965 32.727 28.473 1.00 8.42 102 LYS A CA 1
ATOM 619 C C . LYS A 1 102 ? 30.970 31.912 27.669 1.00 7.30 102 LYS A C 1
ATOM 620 O O . LYS A 1 102 ? 29.999 32.440 27.141 1.00 8.28 102 LYS A O 1
ATOM 626 N N . TYR A 1 103 ? 31.245 30.620 27.607 1.00 7.71 103 TYR A N 1
ATOM 627 C CA . TYR A 1 103 ? 30.411 29.685 26.866 1.00 7.46 103 TYR A CA 1
ATOM 628 C C . TYR A 1 103 ? 30.063 28.400 27.560 1.00 7.78 103 TYR A C 1
ATOM 629 O O . TYR A 1 103 ? 29.431 27.530 26.965 1.00 9.06 103 TYR A O 1
ATOM 638 N N . SER A 1 104 ? 30.436 28.266 28.844 1.00 7.96 104 SER A N 1
ATOM 639 C CA . SER A 1 104 ? 29.825 27.254 29.705 1.00 7.92 104 SER A CA 1
ATOM 640 C C . SER A 1 104 ? 28.436 27.726 30.123 1.00 7.85 104 SER A C 1
ATOM 641 O O . SER A 1 104 ? 27.953 28.727 29.609 1.00 8.41 104 SER A O 1
ATOM 644 N N . TYR A 1 105 ? 27.739 26.989 31.008 1.00 7.90 105 TYR A N 1
ATOM 645 C CA . TYR A 1 105 ? 26.380 27.393 31.352 1.00 7.79 105 TYR A CA 1
ATOM 646 C C . TYR A 1 105 ? 26.382 28.647 32.222 1.00 7.67 105 TYR A C 1
ATOM 647 O O . TYR A 1 105 ? 27.013 28.702 33.281 1.00 9.42 105 TYR A O 1
ATOM 656 N N . GLY A 1 106 ? 25.581 29.634 31.827 1.00 7.82 106 GLY A N 1
ATOM 657 C CA . GLY A 1 106 ? 25.311 30.766 32.627 1.00 7.88 106 GLY A CA 1
ATOM 658 C C . GLY A 1 106 ? 24.161 31.534 32.057 1.00 9.14 106 GLY A C 1
ATOM 659 O O . GLY A 1 106 ? 23.870 31.458 30.857 1.00 11.26 106 GLY A O 1
ATOM 660 N N . GLU A 1 107 ? 23.512 32.285 32.945 1.00 10.37 107 GLU A N 1
ATOM 661 C CA . GLU A 1 107 ? 22.350 33.110 32.602 1.00 11.54 107 GLU A CA 1
ATOM 662 C C . GLU A 1 107 ? 22.643 34.600 32.680 1.00 11.72 107 GLU A C 1
ATOM 663 O O . GLU A 1 107 ? 21.784 35.418 32.372 1.00 14.75 107 GLU A O 1
ATOM 669 N N . SER A 1 108 ? 23.855 34.957 33.094 1.00 12.06 108 SER A N 1
ATOM 670 C CA . SER A 1 108 ? 24.211 36.325 33.280 1.00 13.62 108 SER A CA 1
ATOM 671 C C . SER A 1 108 ? 24.764 36.916 31.985 1.00 12.30 108 SER A C 1
ATOM 672 O O . SER A 1 108 ? 24.986 36.192 31.001 1.00 12.08 108 SER A O 1
ATOM 675 N N . ASN A 1 109 ? 24.977 38.232 32.001 1.00 12.62 109 ASN A N 1
ATOM 676 C CA . ASN A 1 109 ? 25.300 38.945 30.768 1.00 12.82 109 ASN A CA 1
ATOM 677 C C . ASN A 1 109 ? 26.678 38.680 30.181 1.00 11.73 109 ASN A C 1
ATOM 678 O O . ASN A 1 109 ? 26.903 39.081 29.033 1.00 11.41 109 ASN A O 1
ATOM 683 N N . ASP A 1 110 ? 27.560 37.959 30.894 1.00 11.25 110 ASP A N 1
ATOM 684 C CA . ASP A 1 110 ? 28.843 37.594 30.347 1.00 11.45 110 ASP A CA 1
ATOM 685 C C . ASP A 1 110 ? 28.758 36.374 29.416 1.00 9.45 110 ASP A C 1
ATOM 686 O O . ASP A 1 110 ? 29.744 36.072 28.745 1.00 9.78 110 ASP A O 1
ATOM 691 N N . TYR A 1 111 ? 27.622 35.669 29.391 1.00 8.45 111 TYR A N 1
ATOM 692 C CA . TYR A 1 111 ? 27.515 34.393 28.695 1.00 7.70 111 TYR A CA 1
ATOM 693 C C . TYR A 1 111 ? 27.129 34.576 27.233 1.00 7.28 111 TYR A C 1
ATOM 694 O O . TYR A 1 111 ? 26.259 33.894 26.697 1.00 8.33 111 TYR A O 1
ATOM 703 N N . VAL A 1 112 ? 27.856 35.462 26.579 1.00 7.99 112 VAL A N 1
ATOM 704 C CA . VAL A 1 112 ? 27.566 35.876 25.221 1.00 7.73 112 VAL A CA 1
ATOM 705 C C . VAL A 1 112 ? 27.852 34.791 24.198 1.00 7.05 112 VAL A C 1
ATOM 706 O O . VAL A 1 112 ? 27.185 34.713 23.165 1.00 7.38 112 VAL A O 1
ATOM 710 N N . LEU A 1 113 ? 28.829 33.949 24.500 1.00 7.47 113 LEU A N 1
ATOM 711 C CA . LEU A 1 113 ? 29.246 32.866 23.605 1.00 7.51 113 LEU A CA 1
ATOM 712 C C . LEU A 1 113 ? 28.573 31.530 23.879 1.00 7.64 113 LEU A C 1
ATOM 713 O O . LEU A 1 113 ? 28.874 30.535 23.220 1.00 7.91 113 LEU A O 1
ATOM 718 N N . PHE A 1 114 ? 27.696 31.512 24.878 1.00 7.43 114 PHE A N 1
ATOM 719 C CA . PHE A 1 114 ? 26.919 30.334 25.202 1.00 7.18 114 PHE A CA 1
ATOM 720 C C . PHE A 1 114 ? 25.720 30.278 24.276 1.00 7.18 114 PHE A C 1
ATOM 721 O O . PHE A 1 114 ? 24.929 31.221 24.221 1.00 7.47 114 PHE A O 1
ATOM 729 N N . GLY A 1 115 ? 25.557 29.170 23.546 1.00 6.93 115 GLY A N 1
ATOM 730 C CA . GLY A 1 115 ? 24.506 29.055 22.573 1.00 6.53 115 GLY A CA 1
ATOM 731 C C . GLY A 1 115 ? 23.117 29.273 23.086 1.00 6.38 115 GLY A C 1
ATOM 732 O O . GLY A 1 115 ? 22.241 29.710 22.303 1.00 7.52 115 GLY A O 1
ATOM 733 N N . ASP A 1 116 ? 22.865 29.019 24.372 1.00 7.57 116 ASP A N 1
ATOM 734 C CA . ASP A 1 116 ? 21.554 29.362 24.918 1.00 8.56 116 ASP A CA 1
ATOM 735 C C . ASP A 1 116 ? 21.219 30.860 24.853 1.00 7.66 116 ASP A C 1
ATOM 736 O O . ASP A 1 116 ? 20.042 31.221 24.908 1.00 9.38 116 ASP A O 1
ATOM 741 N N . TYR A 1 117 ? 22.243 31.708 24.711 1.00 7.55 117 TYR A N 1
ATOM 742 C CA . TYR A 1 117 ? 22.087 33.140 24.510 1.00 7.33 117 TYR A CA 1
ATOM 743 C C . TYR A 1 117 ? 22.254 33.561 23.073 1.00 6.98 117 TYR A C 1
ATOM 744 O O . TYR A 1 117 ? 22.363 34.776 22.781 1.00 8.58 117 TYR A O 1
ATOM 753 N N . GLN A 1 118 ? 22.244 32.598 22.154 1.00 6.52 118 GLN A N 1
ATOM 754 C CA . GLN A 1 118 ? 22.363 32.877 20.736 1.00 6.71 118 GLN A CA 1
ATOM 755 C C . GLN A 1 118 ? 21.170 32.437 19.907 1.00 6.68 118 GLN A C 1
ATOM 756 O O . GLN A 1 118 ? 21.006 32.890 18.784 1.00 7.38 118 GLN A O 1
ATOM 762 N N . ILE A 1 119 ? 20.323 31.560 20.458 1.00 6.27 119 ILE A N 1
ATOM 763 C CA . ILE A 1 119 ? 19.139 31.170 19.715 1.00 6.96 119 ILE A CA 1
ATOM 764 C C . ILE A 1 119 ? 18.248 32.355 19.418 1.00 6.37 119 ILE A C 1
ATOM 765 O O . ILE A 1 119 ? 17.566 32.372 18.380 1.00 7.35 119 ILE A O 1
ATOM 770 N N . CYS A 1 120 ? 18.236 33.377 20.273 1.00 6.29 120 CYS A N 1
ATOM 771 C CA . CYS A 1 120 ? 17.480 34.594 19.950 1.00 7.10 120 CYS A CA 1
ATOM 772 C C . CYS A 1 120 ? 17.842 35.166 18.568 1.00 7.30 120 CYS A C 1
ATOM 773 O O . CYS A 1 120 ? 16.997 35.753 17.915 1.00 7.81 120 CYS A O 1
ATOM 776 N N . PHE A 1 121 ? 19.097 35.003 18.153 1.00 6.83 121 PHE A N 1
ATOM 777 C CA . PHE A 1 121 ? 19.528 35.498 16.863 1.00 6.99 121 PHE A CA 1
ATOM 778 C C . PHE A 1 121 ? 18.751 34.887 15.713 1.00 7.02 121 PHE A C 1
ATOM 779 O O . PHE A 1 121 ? 18.659 35.516 14.652 1.00 7.98 121 PHE A O 1
ATOM 787 N N . GLN A 1 122 ? 18.220 33.665 15.892 1.00 7.00 122 GLN A N 1
ATOM 788 C CA . GLN A 1 122 ? 17.385 33.080 14.838 1.00 6.93 122 GLN A CA 1
ATOM 789 C C . GLN A 1 122 ? 16.179 33.957 14.538 1.00 7.23 122 GLN A C 1
ATOM 790 O O . GLN A 1 122 ? 15.811 34.192 13.377 1.00 8.65 122 GLN A O 1
ATOM 796 N N . THR A 1 123 ? 15.525 34.400 15.605 1.00 7.13 123 THR A N 1
ATOM 797 C CA . THR A 1 123 ? 14.353 35.266 15.467 1.00 7.54 123 THR A CA 1
ATOM 798 C C . THR A 1 123 ? 14.739 36.652 14.977 1.00 7.44 123 THR A C 1
ATOM 799 O O . THR A 1 123 ? 14.061 37.216 14.119 1.00 7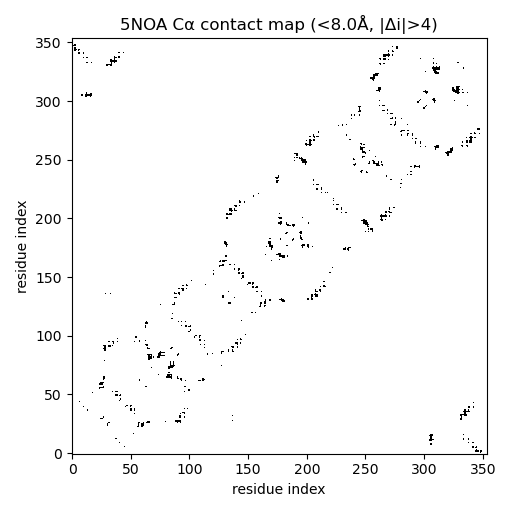.89 123 THR A O 1
ATOM 803 N N . TYR A 1 124 ? 15.862 37.176 15.471 1.00 6.82 124 TYR A N 1
ATOM 804 C CA . TYR A 1 124 ? 16.280 38.483 14.993 1.00 8.00 124 TYR A CA 1
ATOM 805 C C . TYR A 1 124 ? 16.542 38.455 13.490 1.00 8.25 124 TYR A C 1
ATOM 806 O O . TYR A 1 124 ? 16.158 39.393 12.777 1.00 9.22 124 TYR A O 1
ATOM 815 N N . ALA A 1 125 ? 17.179 37.381 13.011 1.00 7.99 125 ALA A N 1
ATOM 816 C CA . ALA A 1 125 ? 17.440 37.209 11.582 1.00 8.37 125 ALA A CA 1
ATOM 817 C C . ALA A 1 125 ? 16.147 37.075 10.801 1.00 9.03 125 ALA A C 1
ATOM 818 O O . ALA A 1 125 ? 16.012 37.640 9.704 1.00 9.81 125 ALA A O 1
ATOM 820 N N . ASP A 1 126 ? 15.184 36.306 11.322 1.00 9.12 126 ASP A N 1
ATOM 821 C CA . ASP A 1 126 ? 13.887 36.153 10.625 1.00 9.48 126 ASP A CA 1
ATOM 822 C C . ASP A 1 126 ? 13.193 37.505 10.486 1.00 9.46 126 ASP A C 1
ATOM 823 O O . ASP A 1 126 ? 12.623 37.832 9.460 1.00 10.39 126 ASP A O 1
ATOM 828 N N . LEU A 1 127 ? 13.207 38.263 11.566 1.00 8.68 127 LEU A N 1
ATOM 829 C CA . LEU A 1 127 ? 12.584 39.592 11.560 1.00 9.49 127 LEU A CA 1
ATOM 830 C C . LEU A 1 127 ? 13.313 40.524 10.584 1.00 10.06 127 LEU A C 1
ATOM 831 O O . LEU A 1 127 ? 12.671 41.291 9.869 1.00 11.44 127 LEU A O 1
ATOM 836 N N . TYR A 1 128 ? 14.648 40.456 10.561 1.00 9.49 128 TYR A N 1
ATOM 837 C CA . TYR A 1 128 ? 15.428 41.198 9.573 1.00 10.27 128 TYR A CA 1
ATOM 838 C C . TYR A 1 128 ? 15.031 40.842 8.154 1.00 10.47 128 TYR A C 1
ATOM 839 O O . TYR A 1 128 ? 14.836 41.711 7.312 1.00 11.87 128 TYR A O 1
ATOM 848 N N . ASN A 1 129 ? 14.878 39.554 7.862 1.00 10.63 129 ASN A N 1
ATOM 849 C CA . ASN A 1 129 ? 14.561 39.153 6.498 1.00 12.24 129 ASN A CA 1
ATOM 850 C C . ASN A 1 129 ? 13.245 39.746 6.042 1.00 13.58 129 ASN A C 1
ATOM 851 O O . ASN A 1 129 ? 13.113 40.138 4.896 1.00 15.98 129 ASN A O 1
ATOM 856 N N . LEU A 1 130 ? 12.285 39.862 6.944 1.00 11.91 130 LEU A N 1
ATOM 857 C CA . LEU A 1 130 ? 10.987 40.484 6.630 1.00 13.59 130 LEU A CA 1
ATOM 858 C C . LEU A 1 130 ? 11.088 41.994 6.445 1.00 14.64 130 LEU A C 1
ATOM 859 O O . LEU A 1 130 ? 10.369 42.557 5.649 1.00 18.52 130 LEU A O 1
ATOM 864 N N . GLU A 1 131 ? 11.918 42.639 7.266 1.00 12.95 131 GLU A N 1
ATOM 865 C CA . GLU A 1 131 ? 12.058 44.113 7.215 1.00 15.79 131 GLU A CA 1
ATOM 866 C C . GLU A 1 131 ? 13.518 44.461 7.509 1.00 15.72 131 GLU A C 1
ATOM 867 O O . GLU A 1 131 ? 13.884 44.680 8.660 1.00 14.00 131 GLU A O 1
ATOM 873 N N . PRO A 1 132 ? 14.375 44.459 6.479 1.00 14.65 132 PRO A N 1
ATOM 874 C CA . PRO A 1 132 ? 15.818 44.582 6.756 1.00 14.61 132 PRO A CA 1
ATOM 875 C C . PRO A 1 132 ? 16.140 45.920 7.380 1.00 15.96 132 PRO A C 1
ATOM 876 O O . PRO A 1 132 ? 15.647 46.960 6.942 1.00 20.23 132 PRO A O 1
ATOM 880 N N . ASP A 1 133 ? 16.896 45.869 8.464 1.00 15.94 133 ASP A N 1
ATOM 881 C CA . ASP A 1 133 ? 17.441 47.039 9.136 1.00 16.58 133 ASP A CA 1
ATOM 882 C C . ASP A 1 133 ? 18.672 46.534 9.845 1.00 14.48 133 ASP A C 1
ATOM 883 O O . ASP A 1 133 ? 18.587 45.543 10.560 1.00 15.13 133 ASP A O 1
ATOM 888 N N . THR A 1 134 ? 19.800 47.184 9.590 1.00 16.37 134 THR A N 1
ATOM 889 C CA . THR A 1 134 ? 21.127 46.786 10.118 1.00 17.55 134 THR A CA 1
ATOM 890 C C . THR A 1 134 ? 21.131 46.457 11.602 1.00 14.33 134 THR A C 1
ATOM 891 O O . THR A 1 134 ? 21.731 45.466 12.044 1.00 13.35 134 THR A O 1
ATOM 895 N N . HIS A 1 135 ? 20.409 47.253 12.395 1.00 15.23 135 HIS A N 1
ATOM 896 C CA . HIS A 1 135 ? 20.494 47.084 13.846 1.00 14.39 135 HIS A CA 1
ATOM 897 C C . HIS A 1 135 ? 19.926 45.748 14.300 1.00 11.91 135 HIS A C 1
ATOM 898 O O . HIS A 1 135 ? 20.311 45.257 15.349 1.00 14.11 135 HIS A O 1
ATOM 905 N N . LYS A 1 136 ? 19.021 45.156 13.535 1.00 10.56 136 LYS A N 1
ATOM 906 C C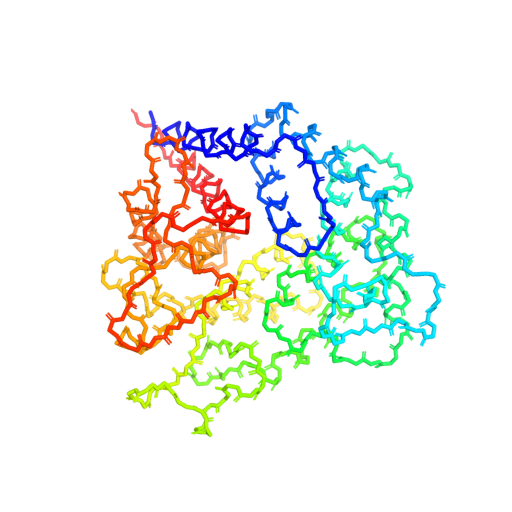A . LYS A 1 136 ? 18.383 43.926 13.993 1.00 10.17 136 LYS A CA 1
ATOM 907 C C . LYS A 1 136 ? 19.352 42.758 14.144 1.00 10.00 136 LYS A C 1
ATOM 908 O O . LYS A 1 136 ? 19.149 41.904 15.009 1.00 10.39 136 LYS A O 1
ATOM 914 N N . ILE A 1 137 ? 20.367 42.712 13.278 1.00 9.62 137 ILE A N 1
ATOM 915 C CA . ILE A 1 137 ? 21.346 41.643 13.269 1.00 10.14 137 ILE A CA 1
ATOM 916 C C . ILE A 1 137 ? 22.754 42.107 13.655 1.00 9.70 137 ILE A C 1
ATOM 917 O O . ILE A 1 137 ? 23.710 41.344 13.596 1.00 9.87 137 ILE A O 1
ATOM 922 N N . ALA A 1 138 ? 22.888 43.355 14.092 1.00 9.43 138 ALA A N 1
ATOM 923 C CA . ALA A 1 138 ? 24.216 43.884 14.445 1.00 10.15 138 ALA A CA 1
ATOM 924 C C . ALA A 1 138 ? 24.873 43.056 15.541 1.00 9.26 138 ALA A C 1
ATOM 925 O O . ALA A 1 138 ? 26.045 42.683 15.431 1.00 9.79 138 ALA A O 1
ATOM 927 N N . ARG A 1 139 ? 24.129 42.831 16.614 1.00 9.10 139 ARG A N 1
ATOM 928 C CA . ARG A 1 139 ? 24.680 42.069 17.714 1.00 9.18 139 ARG A CA 1
ATOM 929 C C . ARG A 1 139 ? 24.936 40.625 17.280 1.00 8.49 139 ARG A C 1
ATOM 930 O O . ARG A 1 139 ? 25.968 40.049 17.627 1.00 8.90 139 ARG A O 1
ATOM 938 N N . ALA A 1 140 ? 23.983 40.008 16.560 1.00 8.49 140 ALA A N 1
ATOM 939 C CA . ALA A 1 140 ? 24.176 38.633 16.120 1.00 8.74 140 ALA A CA 1
ATOM 940 C C . ALA A 1 140 ? 25.489 38.489 15.353 1.00 8.59 140 ALA A C 1
ATOM 941 O O . ALA A 1 140 ? 26.278 37.580 15.575 1.00 9.50 140 ALA A O 1
ATOM 943 N N . ARG A 1 141 ? 25.707 39.423 14.419 1.00 8.67 141 ARG A N 1
ATOM 944 C CA . ARG A 1 141 ? 26.919 39.365 13.621 1.00 9.40 141 ARG A CA 1
ATOM 945 C C . ARG A 1 141 ? 28.178 39.630 14.459 1.00 8.73 141 ARG A C 1
ATOM 946 O O . ARG A 1 141 ? 29.183 38.951 14.299 1.00 9.67 141 ARG A O 1
ATOM 954 N N . GLU A 1 142 ? 28.123 40.606 15.357 1.00 9.34 142 GLU A N 1
ATOM 955 C CA . GLU A 1 142 ? 29.280 40.937 16.189 1.00 10.01 142 GLU A CA 1
ATOM 956 C C . GLU A 1 142 ? 29.696 39.706 16.989 1.00 9.37 142 GLU A C 1
ATOM 957 O O . GLU A 1 142 ? 30.853 39.335 17.032 1.00 10.75 142 GLU A O 1
ATOM 963 N N . VAL A 1 143 ? 28.720 39.062 17.613 1.00 8.61 143 VAL A N 1
ATOM 964 C CA . VAL A 1 143 ? 28.998 37.928 18.462 1.00 8.45 143 VAL A CA 1
ATOM 965 C C . VAL A 1 143 ? 29.476 36.749 17.658 1.00 8.03 143 VAL A C 1
ATOM 966 O O . VAL A 1 143 ? 30.521 36.147 17.994 1.00 8.11 143 VAL A O 1
ATOM 970 N N . MET A 1 144 ? 28.745 36.380 16.604 1.00 8.10 144 MET A N 1
ATOM 971 C CA . MET A 1 144 ? 29.149 35.166 15.893 1.00 8.37 144 MET A CA 1
ATOM 972 C C . MET A 1 144 ? 30.464 35.331 15.138 1.00 7.87 144 MET A C 1
ATOM 973 O O . MET A 1 144 ? 31.266 34.412 15.077 1.00 8.72 144 MET A O 1
ATOM 978 N N . GLU A 1 145 ? 30.691 36.520 14.588 1.00 8.19 145 GLU A N 1
ATOM 979 C CA . GLU A 1 145 ? 31.939 36.792 13.888 1.00 9.20 145 GLU A CA 1
ATOM 980 C C . GLU A 1 145 ? 33.132 36.821 14.850 1.00 8.75 145 GLU A C 1
ATOM 981 O O . GLU A 1 145 ? 34.199 36.320 14.501 1.00 10.96 145 GLU A O 1
ATOM 987 N N . TYR A 1 146 ? 32.961 37.347 16.072 1.00 8.73 146 TYR A N 1
ATOM 988 C CA . TYR A 1 146 ? 34.013 37.210 17.062 1.00 7.78 146 TYR A CA 1
ATOM 989 C C . TYR A 1 146 ? 34.235 35.731 17.400 1.00 8.50 146 TYR A C 1
ATOM 990 O O . TYR A 1 146 ? 35.359 35.226 17.403 1.00 9.35 146 TYR A O 1
ATOM 999 N N . GLN A 1 147 ? 33.164 35.003 17.677 1.00 8.53 147 GLN A N 1
ATOM 1000 C CA . GLN A 1 147 ? 33.293 33.586 17.987 1.00 8.09 147 GLN A CA 1
ATOM 1001 C C . GLN A 1 147 ? 34.064 32.842 16.908 1.00 8.36 147 GLN A C 1
ATOM 1002 O O . GLN A 1 147 ? 34.974 32.067 17.196 1.00 8.46 147 GLN A O 1
ATOM 1008 N N . MET A 1 148 ? 33.715 33.084 15.648 1.00 8.43 148 MET A N 1
ATOM 1009 C CA . MET A 1 148 ? 34.365 32.375 14.548 1.00 8.55 148 MET A CA 1
ATOM 1010 C C . MET A 1 148 ? 35.849 32.738 14.394 1.00 10.00 148 MET A C 1
ATOM 1011 O O . MET A 1 148 ? 36.614 31.960 13.845 1.00 11.76 148 MET A O 1
ATOM 1016 N N . SER A 1 149 ? 36.244 33.897 14.907 1.00 9.37 149 SER A N 1
ATOM 1017 C CA . SER A 1 149 ? 37.637 34.326 14.876 1.00 10.35 149 SER A CA 1
ATOM 1018 C C . SER A 1 149 ? 38.485 33.650 15.901 1.00 10.03 149 SER A C 1
ATOM 1019 O O . SER A 1 149 ? 39.712 33.650 15.805 1.00 11.98 149 SER A O 1
ATOM 1022 N N . THR A 1 150 ? 37.871 33.081 16.924 1.00 10.11 150 THR A N 1
ATOM 1023 C CA . THR A 1 150 ? 38.622 32.391 17.985 1.00 9.35 150 THR A CA 1
ATOM 1024 C C . THR A 1 150 ? 39.059 31.008 17.464 1.00 10.10 150 THR A C 1
ATOM 1025 O O . THR A 1 150 ? 38.448 30.482 16.543 1.00 10.91 150 THR A O 1
ATOM 1029 N N . PRO A 1 151 ? 40.109 30.429 18.078 1.00 10.72 151 PRO A N 1
ATOM 1030 C CA . PRO A 1 151 ? 40.526 29.095 17.625 1.00 11.12 151 PRO A CA 1
ATOM 1031 C C . PRO A 1 151 ? 39.661 27.968 18.128 1.00 10.58 151 PRO A C 1
ATOM 1032 O O . PRO A 1 151 ? 39.766 26.862 17.611 1.00 14.15 151 PRO A O 1
ATOM 1036 N N . ASN A 1 152 ? 38.860 28.202 19.164 1.00 10.57 152 ASN A N 1
ATOM 1037 C CA . ASN A 1 152 ? 38.232 27.107 19.876 1.00 10.68 152 ASN A CA 1
ATOM 1038 C C . ASN A 1 152 ? 37.241 26.387 18.951 1.00 10.39 152 ASN A C 1
ATOM 1039 O O . ASN A 1 152 ? 36.525 27.020 18.179 1.00 11.39 152 ASN A O 1
ATOM 1044 N N . ASN A 1 153 ? 37.145 25.073 19.087 1.00 9.03 153 ASN A N 1
ATOM 1045 C CA . ASN A 1 153 ? 36.177 24.285 18.308 1.00 9.15 153 ASN A CA 1
ATOM 1046 C C . ASN A 1 153 ? 35.038 23.703 19.150 1.00 8.39 153 ASN A C 1
ATOM 1047 O O . ASN A 1 153 ? 34.232 22.967 18.617 1.00 8.90 153 ASN A O 1
ATOM 1052 N N . ASP A 1 154 ? 35.006 24.033 20.442 1.00 8.71 154 ASP A N 1
ATOM 1053 C CA . ASP A 1 154 ? 34.222 23.260 21.414 1.00 8.67 154 ASP A CA 1
ATOM 1054 C C . ASP A 1 154 ? 33.028 24.060 21.984 1.00 7.62 154 ASP A C 1
ATOM 1055 O O . ASP A 1 154 ? 32.577 23.802 23.107 1.00 8.25 154 ASP A O 1
ATOM 1060 N N . TYR A 1 155 ? 32.523 24.989 21.195 1.00 7.18 155 TYR A N 1
ATOM 1061 C CA . TYR A 1 155 ? 31.386 25.800 21.606 1.00 7.36 155 TYR A CA 1
ATOM 1062 C C . TYR A 1 155 ? 30.103 24.998 21.797 1.00 6.91 155 TYR A C 1
ATOM 1063 O O . TYR A 1 155 ? 29.258 25.428 22.568 1.00 7.23 155 TYR A O 1
ATOM 1072 N N . TRP A 1 156 ? 29.924 23.915 21.040 1.00 6.95 156 TRP A N 1
ATOM 1073 C CA . TRP A 1 156 ? 28.671 23.132 21.060 1.00 6.80 156 TRP A CA 1
ATOM 1074 C C . TRP A 1 156 ? 28.935 21.826 21.803 1.00 6.70 156 TRP A C 1
ATOM 1075 O O . TRP A 1 156 ? 29.166 20.754 21.217 1.00 8.93 156 TRP A O 1
ATOM 1086 N N . TRP A 1 157 ? 28.921 21.935 23.131 1.00 6.89 157 TRP A N 1
ATOM 1087 C CA . TRP A 1 157 ? 29.307 20.871 24.044 1.00 6.90 157 TRP A CA 1
ATOM 1088 C C . TRP A 1 157 ? 28.128 20.134 24.687 1.00 7.12 157 TRP A C 1
ATOM 1089 O O . TRP A 1 157 ? 28.328 19.252 25.517 1.00 8.47 157 TRP A O 1
ATOM 1100 N N . TRP A 1 158 ? 26.919 20.493 24.283 1.00 7.24 158 TRP A N 1
ATOM 1101 C CA . TRP A 1 158 ? 25.720 19.808 24.749 1.00 7.80 158 TRP A CA 1
ATOM 1102 C C . TRP A 1 158 ? 24.764 19.737 23.562 1.00 7.74 158 TRP A C 1
ATOM 1103 O O . TRP A 1 158 ? 24.782 20.587 22.675 1.00 7.77 158 TRP A O 1
ATOM 1114 N N . ALA A 1 159 ? 23.944 18.694 23.549 1.00 6.97 159 ALA A N 1
ATOM 1115 C CA . ALA A 1 159 ? 23.149 18.398 22.360 1.00 7.72 159 ALA A CA 1
ATOM 1116 C C . ALA A 1 159 ? 22.210 19.525 21.961 1.00 8.17 159 ALA A C 1
ATOM 1117 O O . ALA A 1 159 ? 22.078 19.833 20.785 1.00 8.21 159 ALA A O 1
ATOM 1119 N N . ASP A 1 160 ? 21.570 20.123 22.942 1.00 8.36 160 ASP A N 1
ATOM 1120 C CA . ASP A 1 160 ? 20.565 21.132 22.671 1.00 8.87 160 ASP A CA 1
ATOM 1121 C C . ASP A 1 160 ? 21.156 22.291 21.898 1.00 8.46 160 ASP A C 1
ATOM 1122 O O . ASP A 1 160 ? 20.454 22.969 21.123 1.00 8.33 160 ASP A O 1
ATOM 1127 N N . GLY A 1 161 ? 22.437 22.576 22.152 1.00 7.74 161 GLY A N 1
ATOM 1128 C CA . GLY A 1 161 ? 23.114 23.670 21.498 1.00 8.17 161 GLY A CA 1
ATOM 1129 C C . GLY A 1 161 ? 23.064 23.608 19.988 1.00 8.25 161 GLY A C 1
ATOM 1130 O O . GLY A 1 161 ? 23.183 24.630 19.308 1.00 8.84 161 GLY A O 1
ATOM 1131 N N . LEU A 1 162 ? 22.941 22.397 19.423 1.00 7.75 162 LEU A N 1
ATOM 1132 C CA . LEU A 1 162 ? 22.823 22.248 18.005 1.00 7.39 162 LEU A CA 1
ATOM 1133 C C . LEU A 1 162 ? 21.575 22.925 17.460 1.00 7.88 162 LEU A C 1
ATOM 1134 O O . LEU A 1 162 ? 21.637 23.620 16.437 1.00 8.64 162 LEU A O 1
ATOM 1139 N N . TYR A 1 163 ? 20.424 22.757 18.114 1.00 6.51 163 TYR A N 1
ATOM 1140 C CA . TYR A 1 163 ? 19.252 23.542 17.683 1.00 6.34 163 TYR A CA 1
ATOM 1141 C C . TYR A 1 163 ? 19.453 25.022 17.901 1.00 6.71 163 TYR A C 1
ATOM 1142 O O . TYR A 1 163 ? 19.026 25.854 17.112 1.00 7.29 163 TYR A O 1
ATOM 1151 N N . MET A 1 164 ? 20.089 25.376 19.018 1.00 6.64 164 MET A N 1
ATOM 1152 C CA A MET A 1 164 ? 20.191 26.790 19.391 0.75 7.45 164 MET A CA 1
ATOM 1153 C CA B MET A 1 164 ? 20.180 26.783 19.373 0.25 8.00 164 MET A CA 1
ATOM 1154 C C . MET A 1 164 ? 20.999 27.558 18.366 1.00 6.97 164 MET A C 1
ATOM 1155 O O . MET A 1 164 ? 20.646 28.695 18.052 1.00 7.91 164 MET A O 1
ATOM 1164 N N . VAL A 1 165 ? 22.079 26.954 17.846 1.00 6.37 165 VAL A N 1
ATOM 1165 C CA . VAL A 1 165 ? 23.054 27.715 17.095 1.00 6.56 165 VAL A CA 1
ATOM 1166 C C . VAL A 1 165 ? 23.206 27.290 15.643 1.00 6.79 165 VAL A C 1
ATOM 1167 O O . VAL A 1 165 ? 23.513 28.137 14.805 1.00 7.28 165 VAL A O 1
ATOM 1171 N N . MET A 1 166 ? 22.998 26.028 15.281 1.00 7.00 166 MET A N 1
ATOM 1172 C CA . MET A 1 166 ? 23.208 25.684 13.871 1.00 7.06 166 MET A CA 1
ATOM 1173 C C . MET A 1 166 ? 22.399 26.558 12.944 1.00 7.45 166 MET A C 1
ATOM 1174 O O . MET A 1 166 ? 22.941 27.027 11.956 1.00 8.12 166 MET A O 1
ATOM 1179 N N . PRO A 1 167 ? 21.104 26.800 13.224 1.00 7.13 167 PRO A N 1
ATOM 1180 C CA . PRO A 1 167 ? 20.323 27.649 12.306 1.00 8.07 167 PRO A CA 1
ATOM 1181 C C . PRO A 1 167 ? 20.721 29.111 12.320 1.00 8.40 167 PRO A C 1
ATOM 1182 O O . PRO A 1 167 ? 20.447 29.829 11.348 1.00 9.38 167 PRO A O 1
ATOM 1186 N N . VAL A 1 168 ? 21.412 29.572 13.359 1.00 7.42 168 VAL A N 1
ATOM 1187 C CA . VAL A 1 168 ? 22.004 30.905 13.336 1.00 8.46 168 VAL A CA 1
ATOM 1188 C C . VAL A 1 168 ? 23.026 30.997 12.220 1.00 8.06 168 VAL A C 1
ATOM 1189 O O . VAL A 1 168 ? 23.102 31.986 11.498 1.00 8.45 168 VAL A O 1
ATOM 1193 N N . MET A 1 169 ? 23.812 29.939 12.079 1.00 8.04 169 MET A N 1
ATOM 1194 C CA . MET A 1 169 ? 24.884 29.928 11.075 1.00 8.85 169 MET A CA 1
ATOM 1195 C C . MET A 1 169 ? 24.328 30.000 9.671 1.00 8.63 169 MET A C 1
ATOM 1196 O O . MET A 1 169 ? 24.800 30.768 8.828 1.00 9.12 169 MET A O 1
ATOM 1201 N N . THR A 1 170 ? 23.289 29.204 9.408 1.00 8.09 170 THR A N 1
ATOM 1202 C CA . THR A 1 170 ? 22.697 29.196 8.075 1.00 8.60 170 THR A CA 1
ATOM 1203 C C . THR A 1 170 ? 21.928 30.496 7.809 1.00 8.36 170 THR A C 1
ATOM 1204 O O . THR A 1 170 ? 21.975 31.022 6.685 1.00 10.02 170 THR A O 1
ATOM 1208 N N . LYS A 1 171 ? 21.185 31.023 8.785 1.00 8.26 171 LYS A N 1
ATOM 1209 C CA . LYS A 1 171 ? 20.422 32.266 8.577 1.00 8.36 171 LYS A CA 1
ATOM 1210 C C . LYS A 1 171 ? 21.379 33.414 8.327 1.00 9.16 171 LYS A C 1
ATOM 1211 O O . LYS A 1 171 ? 21.153 34.237 7.435 1.00 10.27 171 LYS A O 1
ATOM 1217 N N . LEU A 1 172 ? 22.463 33.493 9.100 1.00 8.54 172 LEU A N 1
ATOM 1218 C CA . LEU A 1 172 ? 23.396 34.587 8.889 1.00 9.53 172 LEU A CA 1
ATOM 1219 C C . LEU A 1 172 ? 24.185 34.438 7.603 1.00 9.19 172 LEU A C 1
ATOM 1220 O O . LEU A 1 172 ? 24.512 35.437 6.983 1.00 10.67 172 LEU A O 1
ATOM 1225 N N . TYR A 1 173 ? 24.450 33.195 7.203 1.00 9.76 173 TYR A N 1
ATOM 1226 C CA . TYR A 1 173 ? 25.034 33.004 5.867 1.00 10.31 173 TYR A CA 1
ATOM 1227 C C . TYR A 1 173 ? 24.144 33.589 4.790 1.00 9.96 173 TYR A C 1
ATOM 1228 O O . TYR A 1 173 ? 24.594 34.297 3.893 1.00 12.02 173 TYR A O 1
ATOM 1237 N N . ASN A 1 174 ? 22.865 33.270 4.844 1.00 10.19 174 ASN A N 1
ATOM 1238 C CA . ASN A 1 174 ? 21.994 33.701 3.745 1.00 11.72 174 ASN A CA 1
ATOM 1239 C C . ASN A 1 174 ? 21.863 35.206 3.662 1.00 11.42 174 ASN A C 1
ATOM 1240 O O . ASN A 1 174 ? 21.628 35.731 2.582 1.00 14.92 174 ASN A O 1
ATOM 1245 N N . ILE A 1 175 ? 22.026 35.898 4.791 1.00 10.96 175 ILE A N 1
ATOM 1246 C CA . ILE A 1 175 ? 22.046 37.350 4.797 1.00 11.17 175 ILE A CA 1
ATOM 1247 C C . ILE A 1 175 ? 23.377 37.919 4.332 1.00 12.01 175 ILE A C 1
ATOM 1248 O O . ILE A 1 175 ? 23.392 38.794 3.480 1.00 13.97 175 ILE A O 1
ATOM 1253 N N . THR A 1 176 ? 24.473 37.460 4.924 1.00 11.09 176 THR A N 1
ATOM 1254 C CA . THR A 1 176 ? 25.793 38.059 4.723 1.00 12.26 176 THR A CA 1
ATOM 1255 C C . THR A 1 176 ? 26.527 37.500 3.503 1.00 12.17 176 THR A C 1
ATOM 1256 O O . THR A 1 176 ? 27.428 38.148 2.969 1.00 13.73 176 THR A O 1
ATOM 1260 N N . LYS A 1 177 ? 26.220 36.254 3.138 1.00 11.54 177 LYS A N 1
ATOM 1261 C CA . LYS A 1 177 ? 26.993 35.479 2.168 1.00 12.48 177 LYS A CA 1
ATOM 1262 C C . LYS A 1 177 ? 28.469 35.305 2.534 1.00 12.11 177 LYS A C 1
ATOM 1263 O O . LYS A 1 177 ? 29.307 35.050 1.658 1.00 15.43 177 LYS A O 1
ATOM 1269 N N . ASN A 1 178 ? 28.759 35.388 3.841 1.00 11.53 178 ASN A N 1
ATOM 1270 C CA . ASN A 1 178 ? 30.093 35.168 4.341 1.00 10.77 178 ASN A CA 1
ATOM 1271 C C . ASN A 1 178 ? 30.309 33.652 4.522 1.00 10.83 178 ASN A C 1
ATOM 1272 O O . ASN A 1 178 ? 29.742 33.069 5.417 1.00 10.87 178 ASN A O 1
ATOM 1277 N N . PRO A 1 179 ? 31.166 33.048 3.679 1.00 12.09 179 PRO A N 1
ATOM 1278 C CA . PRO A 1 179 ? 31.346 31.584 3.764 1.00 12.56 179 PRO A CA 1
ATOM 1279 C C . PRO A 1 179 ? 31.885 31.032 5.082 1.00 10.68 179 PRO A C 1
ATOM 1280 O O . PRO A 1 179 ? 31.735 29.842 5.368 1.00 11.44 179 PRO A O 1
ATOM 1284 N N . LEU A 1 180 ? 32.498 31.872 5.900 1.00 10.20 180 LEU A N 1
ATOM 1285 C CA . LEU A 1 180 ? 32.992 31.406 7.172 1.00 10.22 180 LEU A CA 1
ATOM 1286 C C . LEU A 1 180 ? 31.874 30.819 8.036 1.00 9.26 180 LEU A C 1
ATOM 1287 O O . LEU A 1 180 ? 32.122 29.877 8.768 1.00 9.50 180 LEU A O 1
ATOM 1292 N N . TYR A 1 181 ? 30.662 31.374 7.948 1.00 8.60 181 TYR A N 1
ATOM 1293 C CA . TYR A 1 181 ? 29.533 30.793 8.710 1.00 8.77 181 TYR A CA 1
ATOM 1294 C C . TYR A 1 181 ? 29.334 29.314 8.417 1.00 8.20 181 TYR A C 1
ATOM 1295 O O . TYR A 1 181 ? 29.034 28.544 9.321 1.00 8.90 181 TYR A O 1
ATOM 1304 N N . LEU A 1 182 ? 29.486 28.934 7.154 1.00 8.50 182 LEU A N 1
ATOM 1305 C CA . LEU A 1 182 ? 29.264 27.543 6.783 1.00 9.22 182 LEU A CA 1
ATOM 1306 C C . LEU A 1 182 ? 30.442 26.638 7.087 1.00 9.00 182 LEU A C 1
ATOM 1307 O O . LEU A 1 182 ? 30.271 25.458 7.387 1.00 10.69 182 LEU A O 1
ATOM 1312 N N . GLU A 1 183 ? 31.639 27.204 7.059 1.00 9.34 183 GLU A N 1
ATOM 1313 C CA . GLU A 1 183 ? 32.807 26.468 7.493 1.00 9.73 183 GLU A CA 1
ATOM 1314 C C . GLU A 1 183 ? 32.768 26.166 8.992 1.00 8.59 183 GLU A C 1
ATOM 1315 O O . GLU A 1 183 ? 33.044 25.039 9.448 1.00 9.06 183 GLU A O 1
ATOM 1321 N N . LYS A 1 184 ? 32.414 27.171 9.764 1.00 8.50 184 LYS A N 1
ATOM 1322 C CA . LYS A 1 184 ? 32.325 27.015 11.215 1.00 9.09 184 LYS A CA 1
ATOM 1323 C C . LYS A 1 184 ? 31.129 26.193 11.660 1.00 8.35 184 LYS A C 1
ATOM 1324 O O . LYS A 1 184 ? 31.235 25.490 12.668 1.00 9.30 184 LYS A O 1
ATOM 1330 N N . LEU A 1 185 ? 30.014 26.258 10.929 1.00 8.17 185 LEU A N 1
ATOM 1331 C CA . LEU A 1 185 ? 28.920 25.309 11.198 1.00 8.65 185 LEU A CA 1
ATOM 1332 C C . LEU A 1 185 ? 29.484 23.895 11.193 1.00 8.36 185 LEU A C 1
ATOM 1333 O O . LEU A 1 185 ? 29.229 23.087 12.096 1.00 8.26 185 LEU A O 1
ATOM 1338 N N . HIS A 1 186 ? 30.275 23.576 10.150 1.00 8.24 186 HIS A N 1
ATOM 1339 C CA . HIS A 1 186 ? 30.825 22.226 10.059 1.00 8.50 186 HIS A CA 1
ATOM 1340 C C . HIS A 1 186 ? 31.805 21.925 11.192 1.00 8.00 186 HIS A C 1
ATOM 1341 O O . HIS A 1 186 ? 31.741 20.851 11.799 1.00 9.07 186 HIS A O 1
ATOM 1348 N N . GLU A 1 187 ? 32.711 22.865 11.470 1.00 8.05 187 GLU A N 1
ATOM 1349 C CA . GLU A 1 187 ? 33.718 22.625 12.490 1.00 8.15 187 GLU A CA 1
ATOM 1350 C C . GLU A 1 187 ? 33.067 22.413 13.864 1.00 7.30 187 GLU A C 1
ATOM 1351 O O . GLU A 1 187 ? 33.408 21.473 14.600 1.00 8.28 187 GLU A O 1
ATOM 1357 N N . TYR A 1 188 ? 32.105 23.254 14.198 1.00 7.07 188 TYR A N 1
ATOM 1358 C CA . TYR A 1 188 ? 31.466 23.152 15.508 1.00 7.03 188 TYR A CA 1
ATOM 1359 C C . TYR A 1 188 ? 30.594 21.899 15.621 1.00 6.36 188 TYR A C 1
ATOM 1360 O O . TYR A 1 188 ? 30.546 21.273 16.686 1.00 7.10 188 TYR A O 1
ATOM 1369 N N . LEU A 1 189 ? 29.892 21.532 14.556 1.00 7.03 189 LEU A N 1
ATOM 1370 C CA . LEU A 1 189 ? 29.083 20.319 14.592 1.00 7.87 189 LEU A CA 1
ATOM 1371 C C . LEU A 1 189 ? 29.974 19.090 14.621 1.00 7.18 189 LEU A C 1
ATOM 1372 O O . LEU A 1 189 ? 29.680 18.128 15.325 1.00 8.34 189 LEU A O 1
ATOM 1377 N N . ALA A 1 190 ? 31.091 19.117 13.891 1.00 8.11 190 ALA A N 1
ATOM 1378 C CA . ALA A 1 190 ? 31.985 17.976 13.902 1.00 8.91 190 ALA A CA 1
ATOM 1379 C C . ALA A 1 190 ? 32.472 17.712 15.323 1.00 8.22 190 ALA A C 1
ATOM 1380 O O . ALA A 1 190 ? 32.581 16.536 15.752 1.00 9.81 190 ALA A O 1
ATOM 1382 N N . TYR A 1 191 ? 32.767 18.767 16.084 1.00 7.89 191 TYR A N 1
ATOM 1383 C CA . TYR A 1 191 ? 33.143 18.593 17.482 1.00 7.87 191 TYR A CA 1
ATOM 1384 C C . TYR A 1 191 ? 32.052 17.939 18.291 1.00 8.11 191 TYR A C 1
ATOM 1385 O O . TYR A 1 191 ? 32.253 16.939 18.947 1.00 8.32 191 TYR A O 1
ATOM 1394 N N . ALA A 1 192 ? 30.835 18.484 18.194 1.00 7.31 192 ALA A N 1
ATOM 1395 C CA . ALA A 1 192 ? 29.716 17.945 18.953 1.00 7.38 192 ALA A CA 1
ATOM 1396 C C . ALA A 1 192 ? 29.482 16.464 18.613 1.00 7.95 192 ALA A C 1
ATOM 1397 O O . ALA A 1 192 ? 29.227 15.641 19.498 1.00 9.06 192 ALA A O 1
ATOM 1399 N N . ASP A 1 193 ? 29.524 16.162 17.331 1.00 8.12 193 ASP A N 1
ATOM 1400 C CA . ASP A 1 193 ? 29.277 14.799 16.863 1.00 9.09 193 ASP A CA 1
ATOM 1401 C C . ASP A 1 193 ? 30.341 13.864 17.415 1.00 9.23 193 ASP A C 1
ATOM 1402 O O . ASP A 1 193 ? 30.030 12.763 17.840 1.00 11.07 193 ASP A O 1
ATOM 1407 N N . SER A 1 194 ? 31.602 14.324 17.431 1.00 9.43 194 SER A N 1
ATOM 1408 C CA . SER A 1 194 ? 32.698 13.501 17.886 1.00 10.69 194 SER A CA 1
ATOM 1409 C C . SER A 1 194 ? 32.533 13.100 19.342 1.00 11.79 194 SER A C 1
ATOM 1410 O O . SER A 1 194 ? 32.959 12.008 19.709 1.00 14.20 194 SER A O 1
ATOM 1413 N N . ILE A 1 195 ? 31.901 13.962 20.151 1.00 11.51 195 ILE A N 1
ATOM 1414 C CA . ILE A 1 195 ? 31.764 13.650 21.574 1.00 12.27 195 ILE A CA 1
ATOM 1415 C C . ILE A 1 195 ? 30.417 12.968 21.907 1.00 13.06 195 ILE A C 1
ATOM 1416 O O . ILE A 1 195 ? 30.359 12.070 22.732 1.00 19.64 195 ILE A O 1
ATOM 1421 N N . MET A 1 196 ? 29.354 13.357 21.247 1.00 9.02 196 MET A N 1
ATOM 1422 C CA . MET A 1 196 ? 28.019 12.979 21.668 1.00 8.94 196 MET A CA 1
ATOM 1423 C C . MET A 1 196 ? 27.333 11.951 20.782 1.00 8.72 196 MET A C 1
ATOM 1424 O O . MET A 1 196 ? 26.380 11.327 21.250 1.00 9.47 196 MET A O 1
ATOM 1429 N N . TYR A 1 197 ? 27.750 11.787 19.531 1.00 9.06 197 TYR A N 1
ATOM 1430 C CA . TYR A 1 197 ? 27.056 10.852 18.659 1.00 9.23 197 TYR A CA 1
ATOM 1431 C C . TYR A 1 197 ? 27.532 9.455 18.940 1.00 9.30 197 TYR A C 1
ATOM 1432 O O . TYR A 1 197 ? 28.724 9.185 18.942 1.00 11.84 197 TYR A O 1
ATOM 1441 N N . ASP A 1 198 ? 26.601 8.552 19.176 1.00 9.46 198 ASP A N 1
ATOM 1442 C CA . ASP A 1 198 ? 26.908 7.128 19.351 1.00 9.85 198 ASP A CA 1
ATOM 1443 C C . ASP A 1 198 ? 26.671 6.464 18.006 1.00 10.94 198 ASP A C 1
ATOM 1444 O O . ASP A 1 198 ? 25.525 6.318 17.587 1.00 11.81 198 ASP A O 1
ATOM 1449 N N . GLU A 1 199 ? 27.752 6.069 17.338 1.00 12.90 199 GLU A N 1
ATOM 1450 C CA . GLU A 1 199 ? 27.613 5.505 16.003 1.00 15.88 199 GLU A CA 1
ATOM 1451 C C . GLU A 1 199 ? 26.821 4.195 15.973 1.00 17.03 199 GLU A C 1
ATOM 1452 O O . GLU A 1 199 ? 26.085 3.943 15.028 1.00 20.42 199 GLU A O 1
ATOM 1458 N N . GLU A 1 200 ? 26.943 3.383 17.017 1.00 14.71 200 GLU A N 1
ATOM 1459 C CA . GLU A 1 200 ? 26.207 2.114 17.048 1.00 15.46 200 GLU A CA 1
ATOM 1460 C C . GLU A 1 200 ? 24.700 2.321 17.201 1.00 14.01 200 GLU A C 1
ATOM 1461 O O . GLU A 1 200 ? 23.889 1.703 16.515 1.00 17.45 200 GLU A O 1
ATOM 1467 N N . ALA A 1 201 ? 24.328 3.209 18.116 1.00 12.65 201 ALA A N 1
ATOM 1468 C CA . ALA A 1 201 ? 22.911 3.451 18.368 1.00 11.62 201 ALA A CA 1
ATOM 1469 C C . ALA A 1 201 ? 22.280 4.415 17.383 1.00 11.26 201 ALA A C 1
ATOM 1470 O O . ALA A 1 201 ? 21.069 4.449 17.229 1.00 11.92 201 ALA A O 1
ATOM 1472 N N . GLY A 1 202 ? 23.099 5.274 16.791 1.00 10.55 202 GLY A N 1
ATOM 1473 C CA . GLY A 1 202 ? 22.576 6.302 15.900 1.00 10.71 202 GLY A CA 1
ATOM 1474 C C . GLY A 1 202 ? 21.849 7.439 16.591 1.00 8.97 202 GLY A C 1
ATOM 1475 O O . GLY A 1 202 ? 21.009 8.076 15.993 1.00 10.93 202 GLY A O 1
ATOM 1476 N N . LEU A 1 203 ? 22.202 7.726 17.853 1.00 8.52 203 LEU A N 1
ATOM 1477 C CA . LEU A 1 203 ? 21.562 8.780 18.641 1.00 7.43 203 LEU A CA 1
ATOM 1478 C C . LEU A 1 203 ? 22.649 9.578 19.349 1.00 7.89 203 LEU A C 1
ATOM 1479 O O . LEU A 1 203 ? 23.791 9.135 19.470 1.00 8.14 203 LEU A O 1
ATOM 1484 N N . TYR A 1 204 ? 22.268 10.782 19.778 1.00 7.59 204 TYR A N 1
ATOM 1485 C CA . TYR A 1 204 ? 23.139 11.664 20.522 1.00 7.84 204 TYR A CA 1
ATOM 1486 C C . TYR A 1 204 ? 22.890 11.576 22.021 1.00 7.29 204 TYR A C 1
ATOM 1487 O O . TYR A 1 204 ? 21.763 11.730 22.498 1.00 7.94 204 TYR A O 1
ATOM 1496 N N . TYR A 1 205 ? 23.972 11.443 22.762 1.00 6.90 205 TYR A N 1
ATOM 1497 C CA . TYR A 1 205 ? 23.927 11.678 24.192 1.00 7.06 205 TYR A CA 1
ATOM 1498 C C . TYR A 1 205 ? 23.688 13.160 24.456 1.00 8.23 205 TYR A C 1
ATOM 1499 O O . TYR A 1 205 ? 24.087 14.012 23.679 1.00 9.06 205 TYR A O 1
ATOM 1508 N N . ARG A 1 206 ? 23.128 13.446 25.610 1.00 8.07 206 ARG A N 1
ATOM 1509 C CA . ARG A 1 206 ? 22.831 14.831 25.909 1.00 8.72 206 ARG A CA 1
ATOM 1510 C C . ARG A 1 206 ? 24.084 15.716 26.072 1.00 8.19 206 ARG A C 1
ATOM 1511 O O . ARG A 1 206 ? 24.021 16.926 25.835 1.00 8.55 206 ARG A O 1
ATOM 1519 N N . ASP A 1 207 ? 25.168 15.068 26.515 1.00 9.36 207 ASP A N 1
ATOM 1520 C CA . ASP A 1 207 ? 26.497 15.661 26.656 1.00 10.17 207 ASP A CA 1
ATOM 1521 C C . ASP A 1 207 ? 27.457 14.499 26.901 1.00 10.61 207 ASP A C 1
ATOM 1522 O O . ASP A 1 207 ? 27.019 13.329 27.055 1.00 12.41 207 ASP A O 1
ATOM 1527 N N . GLY A 1 208 ? 28.728 14.810 26.974 1.00 10.84 208 GLY A N 1
ATOM 1528 C CA . GLY A 1 208 ? 29.761 13.791 27.114 1.00 11.79 208 GLY A CA 1
ATOM 1529 C C . GLY A 1 208 ? 29.767 13.014 28.423 1.00 13.86 208 GLY A C 1
ATOM 1530 O O . GLY A 1 208 ? 30.373 11.933 28.460 1.00 18.73 208 GLY A O 1
ATOM 1531 N N . LYS A 1 209 ? 29.103 13.480 29.480 1.00 14.27 209 LYS A N 1
ATOM 1532 C CA . LYS A 1 209 ? 29.032 12.638 30.759 1.00 15.08 209 LYS A CA 1
ATOM 1533 C C . LYS A 1 209 ? 28.091 11.427 30.643 1.00 12.11 209 LYS A C 1
ATOM 1534 O O . LYS A 1 209 ? 28.177 10.445 31.417 1.00 14.97 209 LYS A O 1
ATOM 1540 N N . TYR A 1 210 ? 27.162 11.444 29.676 1.00 14.63 210 TYR A N 1
ATOM 1541 C CA . TYR A 1 210 ? 26.095 10.416 29.622 1.00 15.15 210 TYR A CA 1
ATOM 1542 C C . TYR A 1 210 ? 26.418 9.221 28.791 1.00 14.15 210 TYR A C 1
ATOM 1543 O O . TYR A 1 210 ? 25.584 8.331 28.610 1.00 15.80 210 TYR A O 1
ATOM 1552 N N . VAL A 1 211 ? 27.662 9.111 28.336 1.00 16.75 211 VAL A N 1
ATOM 1553 C CA . VAL A 1 211 ? 28.072 8.022 27.492 1.00 16.68 211 VAL A CA 1
ATOM 1554 C C . VAL A 1 211 ? 28.120 6.623 28.205 1.00 14.58 211 VAL A C 1
ATOM 1555 O O . VAL A 1 211 ? 28.603 6.429 29.299 1.00 16.28 211 VAL A O 1
ATOM 1559 N N . TYR A 1 212 ? 27.601 5.629 27.499 1.00 12.14 212 TYR A N 1
ATOM 1560 C CA . TYR A 1 212 ? 27.677 4.213 27.898 1.00 12.02 212 TYR A CA 1
ATOM 1561 C C . TYR A 1 212 ? 29.101 3.675 27.672 1.00 13.23 212 TYR A C 1
ATOM 1562 O O . TYR A 1 212 ? 29.780 4.122 26.738 1.00 17.04 212 TYR A O 1
ATOM 1571 N N . PRO A 1 213 ? 29.592 2.730 28.465 1.00 13.78 213 PRO A N 1
ATOM 1572 C CA . PRO A 1 213 ? 28.917 2.066 29.553 1.00 14.94 213 PRO A CA 1
ATOM 1573 C C . PRO A 1 213 ? 29.107 2.720 30.919 1.00 16.43 213 PRO A C 1
ATOM 1574 O O . PRO A 1 213 ? 28.536 2.251 31.877 1.00 17.48 213 PRO A O 1
ATOM 1578 N N . LYS A 1 214 ? 29.877 3.797 31.005 1.00 17.45 214 LYS A N 1
ATOM 1579 C CA . LYS A 1 214 ? 30.090 4.428 32.307 1.00 22.68 214 LYS A CA 1
ATOM 1580 C C . LYS A 1 214 ? 28.737 4.830 32.921 1.00 18.69 214 LYS A C 1
ATOM 1581 O O . LYS A 1 214 ? 28.524 4.696 34.136 1.00 23.69 214 LYS A O 1
ATOM 1587 N N . HIS A 1 215 ? 27.878 5.403 32.098 1.00 16.93 215 HIS A N 1
ATOM 1588 C CA . HIS A 1 215 ? 26.509 5.754 32.471 1.00 14.63 215 HIS A CA 1
ATOM 1589 C C . HIS A 1 215 ? 25.538 4.851 31.709 1.00 12.70 215 HIS A C 1
ATOM 1590 O O . HIS A 1 215 ? 25.703 4.616 30.515 1.00 12.16 215 HIS A O 1
ATOM 1597 N N . LYS A 1 216 ? 24.547 4.335 32.426 1.00 13.67 216 LYS A N 1
ATOM 1598 C CA . LYS A 1 216 ? 23.454 3.577 31.856 1.00 12.95 216 LYS A CA 1
ATOM 1599 C C . LYS A 1 216 ? 22.154 4.071 32.450 1.00 12.36 216 LYS A C 1
ATOM 1600 O O . LYS A 1 216 ? 22.125 4.665 33.530 1.00 14.68 216 LYS A O 1
ATOM 1606 N N . SER A 1 217 ? 21.065 3.748 31.776 1.00 12.19 217 SER A N 1
ATOM 1607 C CA . SER A 1 217 ? 19.742 3.935 32.374 1.00 13.39 217 SER A CA 1
ATOM 1608 C C . SER A 1 217 ? 19.608 3.004 33.584 1.00 16.61 217 SER A C 1
ATOM 1609 O O . SER A 1 217 ? 20.432 2.111 33.802 1.00 17.72 217 SER A O 1
ATOM 1612 N N . VAL A 1 218 ? 18.541 3.154 34.375 1.00 19.16 218 VAL A N 1
ATOM 1613 C CA . VAL A 1 218 ? 18.456 2.332 35.599 1.00 21.30 218 VAL A CA 1
ATOM 1614 C C . VAL A 1 218 ? 18.342 0.842 35.282 1.00 19.64 218 VAL A C 1
ATOM 1615 O O . VAL A 1 218 ? 18.713 0.019 36.107 1.00 23.46 218 VAL A O 1
ATOM 1619 N N . ASN A 1 219 ? 17.852 0.502 34.083 1.00 18.52 219 ASN A N 1
ATOM 1620 C CA . ASN A 1 219 ? 17.736 -0.903 33.644 1.00 20.42 219 ASN A CA 1
ATOM 1621 C C . ASN A 1 219 ? 18.809 -1.342 32.635 1.00 18.92 219 ASN A C 1
ATOM 1622 O O . ASN A 1 219 ? 18.642 -2.330 31.920 1.00 25.47 219 ASN A O 1
ATOM 1627 N N . GLY A 1 220 ? 19.911 -0.600 32.573 1.00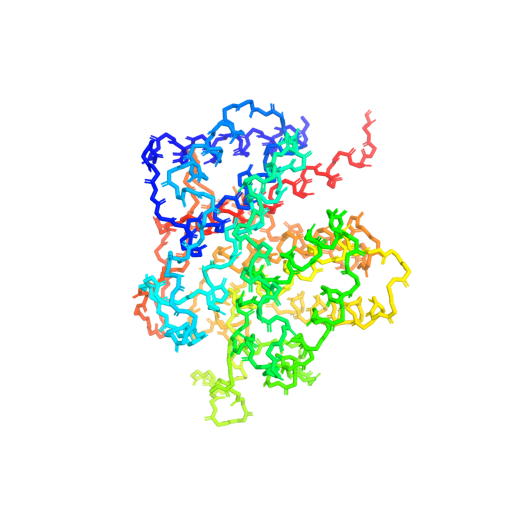 17.93 220 GLY A N 1
ATOM 1628 C CA . GLY A 1 220 ? 21.095 -1.053 31.869 1.00 16.65 220 GLY A CA 1
ATOM 1629 C C . GLY A 1 220 ? 21.148 -0.711 30.387 1.00 15.98 220 GLY A C 1
ATOM 1630 O O . GLY A 1 220 ? 21.985 -1.245 29.690 1.00 18.88 220 GLY A O 1
ATOM 1631 N N . LYS A 1 221 ? 20.282 0.175 29.909 1.00 14.21 221 LYS A N 1
ATOM 1632 C CA . LYS A 1 221 ? 20.259 0.571 28.514 1.00 12.32 221 LYS A CA 1
ATOM 1633 C C . LYS A 1 221 ? 21.155 1.782 28.327 1.00 10.39 221 LYS A C 1
ATOM 1634 O O . LYS A 1 221 ? 21.499 2.492 29.268 1.00 10.83 221 LYS A O 1
ATOM 1640 N N . LYS A 1 222 ? 21.499 2.061 27.072 1.00 8.35 222 LYS A N 1
ATOM 1641 C CA . LYS A 1 222 ? 22.068 3.370 26.761 1.00 7.68 222 LYS A CA 1
ATOM 1642 C C . LYS A 1 222 ? 21.036 4.444 27.076 1.00 7.86 222 LYS A C 1
ATOM 1643 O O . LYS A 1 222 ? 19.861 4.256 26.732 1.00 9.32 222 LYS A O 1
ATOM 1649 N N . ASP A 1 223 ? 21.462 5.562 27.677 1.00 7.84 223 ASP A N 1
ATOM 1650 C CA . ASP A 1 223 ? 20.545 6.590 28.113 1.00 8.19 223 ASP A CA 1
ATOM 1651 C C . ASP A 1 223 ? 20.637 7.798 27.189 1.00 8.23 223 ASP A C 1
ATOM 1652 O O . ASP A 1 223 ? 21.578 8.595 27.287 1.00 9.17 223 ASP A O 1
ATOM 1657 N N . PHE A 1 224 ? 19.656 7.932 26.305 1.00 7.14 224 PHE A N 1
ATOM 1658 C CA . PHE A 1 224 ? 19.558 9.050 25.358 1.00 7.49 224 PHE A CA 1
ATOM 1659 C C . PHE A 1 224 ? 18.341 9.873 25.746 1.00 7.73 224 PHE A C 1
ATOM 1660 O O . PHE A 1 224 ? 17.229 9.372 25.774 1.00 8.72 224 PHE A O 1
ATOM 1668 N N . TRP A 1 225 ? 18.539 11.157 26.002 1.00 7.52 225 TRP A N 1
ATOM 1669 C CA . TRP A 1 225 ? 17.448 12.022 26.446 1.00 7.27 225 TRP A CA 1
ATOM 1670 C C . TRP A 1 225 ? 16.644 12.427 25.224 1.00 7.12 225 TRP A C 1
ATOM 1671 O O . TRP A 1 225 ? 17.167 13.007 24.262 1.00 7.71 225 TRP A O 1
ATOM 1682 N N . ALA A 1 226 ? 15.335 12.201 25.287 1.00 7.06 226 ALA A N 1
ATOM 1683 C CA . ALA A 1 226 ? 14.463 12.481 24.159 1.00 7.29 226 ALA A CA 1
ATOM 1684 C C . ALA A 1 226 ? 14.498 13.941 23.768 1.00 7.51 226 ALA A C 1
ATOM 1685 O O . ALA A 1 226 ? 14.640 14.245 22.584 1.00 8.06 226 ALA A O 1
ATOM 1687 N N . ARG A 1 227 ? 14.340 14.877 24.701 1.00 8.22 227 ARG A N 1
ATOM 1688 C CA A ARG A 1 227 ? 14.395 16.293 24.361 0.25 8.93 227 ARG A CA 1
ATOM 1689 C CA B ARG A 1 227 ? 14.387 16.298 24.338 0.25 8.95 227 ARG A CA 1
ATOM 1690 C CA C ARG A 1 227 ? 14.365 16.270 24.274 0.50 8.67 227 ARG A CA 1
ATOM 1691 C C . ARG A 1 227 ? 15.704 16.605 23.628 1.00 8.17 227 ARG A C 1
ATOM 1692 O O . ARG A 1 227 ? 15.725 17.321 22.643 1.00 8.02 227 ARG A O 1
ATOM 1714 N N . GLY A 1 228 ? 16.795 16.063 24.154 1.00 7.63 228 GLY A N 1
ATOM 1715 C CA . GLY A 1 228 ? 18.137 16.285 23.576 1.00 7.40 228 GLY A CA 1
ATOM 1716 C C . GLY A 1 228 ? 18.195 15.925 22.084 1.00 7.34 228 GLY A C 1
ATOM 1717 O O . GLY A 1 228 ? 18.639 16.696 21.234 1.00 8.41 228 GLY A O 1
ATOM 1718 N N . ASP A 1 229 ? 17.763 14.695 21.792 1.00 7.12 229 ASP A N 1
ATOM 1719 C CA . ASP A 1 229 ? 17.743 14.271 20.414 1.00 6.97 229 ASP A CA 1
ATOM 1720 C C . ASP A 1 229 ? 16.716 15.021 19.573 1.00 6.47 229 ASP A C 1
ATOM 1721 O O . ASP A 1 229 ? 16.938 15.198 18.363 1.00 7.12 229 ASP A O 1
ATOM 1726 N N . GLY A 1 230 ? 15.630 15.435 20.193 1.00 6.17 230 GLY A N 1
ATOM 1727 C CA . GLY A 1 230 ? 14.664 16.269 19.506 1.00 6.11 230 GLY A CA 1
ATOM 1728 C C . GLY A 1 230 ? 15.270 17.567 19.029 1.00 6.04 230 GLY A C 1
ATOM 1729 O O . GLY A 1 230 ? 15.089 17.954 17.879 1.00 6.30 230 GLY A O 1
ATOM 1730 N N . TRP A 1 231 ? 16.029 18.225 19.890 1.00 6.64 231 TRP A N 1
ATOM 1731 C CA . TRP A 1 231 ? 16.704 19.442 19.501 1.00 6.30 231 TRP A CA 1
ATOM 1732 C C . TRP A 1 231 ? 17.592 19.197 18.299 1.00 6.12 231 TRP A C 1
ATOM 1733 O O . TRP A 1 231 ? 17.630 19.985 17.342 1.00 6.70 231 TRP A O 1
ATOM 1744 N N . VAL A 1 232 ? 18.322 18.091 18.300 1.00 6.34 232 VAL A N 1
ATOM 1745 C CA . VAL A 1 232 ? 19.278 17.834 17.235 1.00 6.84 232 VAL A CA 1
ATOM 1746 C C . VAL A 1 232 ? 18.562 17.574 15.911 1.00 6.02 232 VAL A C 1
ATOM 1747 O O . VAL A 1 232 ? 18.945 18.105 14.866 1.00 7.19 232 VAL A O 1
ATOM 1751 N N . LEU A 1 233 ? 17.540 16.720 15.932 1.00 6.41 233 LEU A N 1
ATOM 1752 C CA . LEU A 1 233 ? 16.866 16.382 14.685 1.00 6.75 233 LEU A CA 1
ATOM 1753 C C . LEU A 1 233 ? 16.201 17.629 14.092 1.00 6.37 233 LEU A C 1
ATOM 1754 O O . LEU A 1 233 ? 16.267 17.870 12.879 1.00 7.27 233 LEU A O 1
ATOM 1759 N N . ALA A 1 234 ? 15.519 18.391 14.946 1.00 6.52 234 ALA A N 1
ATOM 1760 C CA . ALA A 1 234 ? 14.912 19.635 14.476 1.00 7.06 234 ALA A CA 1
ATOM 1761 C C . ALA A 1 234 ? 15.932 20.652 13.987 1.00 6.84 234 ALA A C 1
ATOM 1762 O O . ALA A 1 234 ? 15.697 21.356 13.013 1.00 7.89 234 ALA A O 1
ATOM 1764 N N . GLY A 1 235 ? 17.071 20.710 14.666 1.00 7.08 235 GLY A N 1
ATOM 1765 C CA . GLY A 1 235 ? 18.129 21.589 14.229 1.00 7.68 235 GLY A CA 1
ATOM 1766 C C . GLY A 1 235 ? 18.712 21.238 12.890 1.00 7.11 235 GLY A C 1
ATOM 1767 O O . GLY A 1 235 ? 18.959 22.109 12.058 1.00 7.92 235 GLY A O 1
ATOM 1768 N N . LEU A 1 236 ? 18.927 19.949 12.655 1.00 7.40 236 LEU A N 1
ATOM 1769 C CA . LEU A 1 236 ? 19.396 19.497 11.374 1.00 7.27 236 LEU A CA 1
ATOM 1770 C C . LEU A 1 236 ? 18.377 19.784 10.267 1.00 7.84 236 LEU A C 1
ATOM 1771 O O . LEU A 1 236 ? 18.763 20.169 9.158 1.00 8.12 236 LEU A O 1
ATOM 1776 N N . ALA A 1 237 ? 17.092 19.626 10.544 1.00 7.72 237 ALA A N 1
ATOM 1777 C CA . ALA A 1 237 ? 16.070 20.003 9.568 1.00 7.82 237 ALA A CA 1
ATOM 1778 C C . ALA A 1 237 ? 16.188 21.472 9.220 1.00 7.87 237 ALA A C 1
ATOM 1779 O O . ALA A 1 237 ? 16.164 21.824 8.053 1.00 8.99 237 ALA A O 1
ATOM 1781 N N . LYS A 1 238 ? 16.344 22.330 10.214 1.00 7.43 238 LYS A N 1
ATOM 1782 C CA . LYS A 1 238 ? 16.465 23.762 9.923 1.00 8.07 238 LYS A CA 1
ATOM 1783 C C . LYS A 1 238 ? 17.729 24.104 9.141 1.00 8.26 238 LYS A C 1
ATOM 1784 O O . LYS A 1 238 ? 17.696 24.972 8.259 1.00 9.10 238 LYS A O 1
ATOM 1790 N N . VAL A 1 239 ? 18.824 23.399 9.406 1.00 7.49 239 VAL A N 1
ATOM 1791 C CA . VAL A 1 239 ? 20.045 23.580 8.608 1.00 8.15 239 VAL A CA 1
ATOM 1792 C C . VAL A 1 239 ? 19.758 23.222 7.159 1.00 8.07 239 VAL A C 1
ATOM 1793 O O . VAL A 1 239 ? 20.094 24.007 6.237 1.00 8.85 239 VAL A O 1
ATOM 1797 N N . LEU A 1 240 ? 19.167 22.035 6.932 1.00 7.82 240 LEU A N 1
ATOM 1798 C CA . LEU A 1 240 ? 18.949 21.591 5.561 1.00 8.40 240 LEU A CA 1
ATOM 1799 C C . LEU A 1 240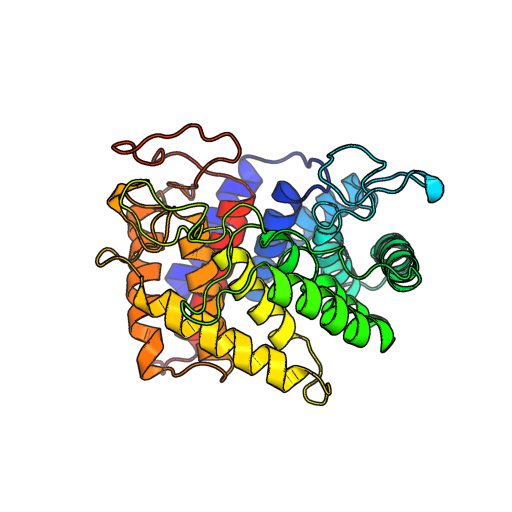 ? 17.944 22.460 4.835 1.00 8.47 240 LEU A C 1
ATOM 1800 O O . LEU A 1 240 ? 18.004 22.545 3.601 1.00 9.62 240 LEU A O 1
ATOM 1805 N N . LYS A 1 241 ? 17.027 23.094 5.561 1.00 8.02 241 LYS A N 1
ATOM 1806 C CA . LYS A 1 241 ? 16.085 24.038 4.951 1.00 8.53 241 LYS A CA 1
ATOM 1807 C C . LYS A 1 241 ? 16.779 25.210 4.272 1.00 9.59 241 LYS A C 1
ATOM 1808 O O . LYS A 1 241 ? 16.395 25.627 3.179 1.00 11.56 241 LYS A O 1
ATOM 1814 N N . ASP A 1 242 ? 17.809 25.739 4.928 1.00 9.78 242 ASP A N 1
ATOM 1815 C CA . ASP A 1 242 ? 18.417 26.984 4.481 1.00 10.65 242 ASP A CA 1
ATOM 1816 C C . ASP A 1 242 ? 19.803 26.872 3.881 1.00 9.51 242 ASP A C 1
ATOM 1817 O O . ASP A 1 242 ? 20.250 27.814 3.245 1.00 11.28 242 ASP A O 1
ATOM 1822 N N . LEU A 1 243 ? 20.492 25.757 4.060 1.00 9.11 243 LEU A N 1
ATOM 1823 C CA . LEU A 1 243 ? 21.830 25.594 3.541 1.00 9.69 243 LEU A CA 1
ATOM 1824 C C . LEU A 1 243 ? 21.817 25.616 2.009 1.00 10.45 243 LEU A C 1
ATOM 1825 O O . LEU A 1 243 ? 20.966 24.971 1.391 1.00 11.25 243 LEU A O 1
ATOM 1830 N N . PRO A 1 244 ? 22.781 26.287 1.355 1.00 10.63 244 PRO A N 1
ATOM 1831 C CA . PRO A 1 244 ? 22.817 26.234 -0.112 1.00 11.31 244 PRO A CA 1
ATOM 1832 C C . PRO A 1 244 ? 23.006 24.813 -0.597 1.00 11.34 244 PRO A C 1
ATOM 1833 O O . PRO A 1 244 ? 23.743 24.034 0.030 1.00 11.29 244 PRO A O 1
ATOM 1837 N N . GLU A 1 245 ? 22.351 24.492 -1.708 1.00 13.33 245 GLU A N 1
ATOM 1838 C CA . GLU A 1 245 ? 22.361 23.130 -2.242 1.00 13.91 245 GLU A CA 1
ATOM 1839 C C . GLU A 1 245 ? 23.792 22.717 -2.637 1.00 13.34 245 GLU A C 1
ATOM 1840 O O . GLU A 1 245 ? 24.078 21.535 -2.776 1.00 16.08 245 GLU A O 1
ATOM 1846 N N . THR A 1 246 ? 24.672 23.698 -2.872 1.00 12.79 246 THR A N 1
ATOM 1847 C CA . THR A 1 246 ? 26.027 23.451 -3.301 1.00 13.98 246 THR A CA 1
ATOM 1848 C C . THR A 1 246 ? 27.052 23.364 -2.177 1.00 14.80 246 THR A C 1
ATOM 1849 O O . THR A 1 246 ? 28.241 23.201 -2.446 1.00 16.53 246 THR A O 1
ATOM 1853 N N . ASP A 1 247 ? 26.615 23.501 -0.920 1.00 11.84 247 ASP A N 1
ATOM 1854 C CA . ASP A 1 247 ? 27.576 23.552 0.157 1.00 12.03 247 ASP A CA 1
ATOM 1855 C C . ASP A 1 247 ? 28.377 22.248 0.221 1.00 11.43 247 ASP A C 1
ATOM 1856 O O . ASP A 1 247 ? 27.800 21.167 0.137 1.00 12.36 247 ASP A O 1
ATOM 1861 N N . LYS A 1 248 ? 29.691 22.350 0.411 1.00 11.38 248 LYS A N 1
ATOM 1862 C CA . LYS A 1 248 ? 30.551 21.175 0.345 1.00 12.71 248 LYS A CA 1
ATOM 1863 C C . LYS A 1 248 ? 30.338 20.172 1.453 1.00 11.83 248 LYS A C 1
ATOM 1864 O O . LYS A 1 248 ? 30.748 19.017 1.291 1.00 16.14 248 LYS A O 1
ATOM 1870 N N . TYR A 1 249 ? 29.742 20.584 2.576 1.00 9.82 249 TYR A N 1
ATOM 1871 C CA . TYR A 1 249 ? 29.498 19.693 3.700 1.00 10.61 249 TYR A CA 1
ATOM 1872 C C . TYR A 1 249 ? 28.062 19.159 3.743 1.00 9.91 249 TYR A C 1
ATOM 1873 O O . TYR A 1 249 ? 27.736 18.388 4.638 1.00 12.15 249 TYR A O 1
ATOM 1882 N N . ARG A 1 250 ? 27.215 19.531 2.774 1.00 10.64 250 ARG A N 1
ATOM 1883 C CA . ARG A 1 250 ? 25.780 19.229 2.845 1.00 10.53 250 ARG A CA 1
ATOM 1884 C C . ARG A 1 250 ? 25.500 17.755 2.939 1.00 9.69 250 ARG A C 1
ATOM 1885 O O . ARG A 1 250 ? 24.623 17.352 3.698 1.00 10.34 250 ARG A O 1
ATOM 1893 N N . GLN A 1 251 ? 26.265 16.949 2.212 1.00 11.00 251 GLN A N 1
ATOM 1894 C CA . GLN A 1 251 ? 26.012 15.507 2.247 1.00 11.34 251 GLN A CA 1
ATOM 1895 C C . GLN A 1 251 ? 26.269 14.890 3.617 1.00 9.67 251 GLN A C 1
ATOM 1896 O O . GLN A 1 251 ? 25.562 13.936 4.017 1.00 11.56 251 GLN A O 1
ATOM 1902 N N . GLU A 1 252 ? 27.249 15.428 4.348 1.00 10.72 252 GLU A N 1
ATOM 1903 C CA . GLU A 1 252 ? 27.474 14.954 5.715 1.00 12.11 252 GLU A CA 1
ATOM 1904 C C . GLU A 1 252 ? 26.280 15.222 6.604 1.00 10.78 252 GLU A C 1
ATOM 1905 O O . GLU A 1 252 ? 25.889 14.372 7.422 1.00 11.38 252 GLU A O 1
ATOM 1911 N N . TYR A 1 253 ? 25.679 16.404 6.453 1.00 10.45 253 TYR A N 1
ATOM 1912 C CA . TYR A 1 253 ? 24.503 16.741 7.250 1.00 9.12 253 TYR A CA 1
ATOM 1913 C C . TYR A 1 253 ? 23.323 15.881 6.892 1.00 8.47 253 TYR A C 1
ATOM 1914 O O . TYR A 1 253 ? 22.595 15.408 7.770 1.00 9.35 253 TYR A O 1
ATOM 1923 N N . ILE A 1 254 ? 23.127 15.638 5.586 1.00 8.22 254 ILE A N 1
ATOM 1924 C CA . ILE A 1 254 ? 22.047 14.782 5.142 1.00 8.47 254 ILE A CA 1
ATOM 1925 C C . ILE A 1 254 ? 22.236 13.387 5.699 1.00 8.54 254 ILE A C 1
ATOM 1926 O O . ILE A 1 254 ? 21.270 12.764 6.199 1.00 9.26 254 ILE A O 1
ATOM 1931 N N . ASP A 1 255 ? 23.464 12.889 5.601 1.00 9.20 255 ASP A N 1
ATOM 1932 C CA . ASP A 1 255 ? 23.751 11.528 6.056 1.00 9.95 255 ASP A CA 1
ATOM 1933 C C . ASP A 1 255 ? 23.442 11.371 7.544 1.00 9.25 255 ASP A C 1
ATOM 1934 O O . ASP A 1 255 ? 22.843 10.385 7.965 1.00 9.75 255 ASP A O 1
ATOM 1939 N N . ARG A 1 256 ? 23.854 12.353 8.341 1.00 8.39 256 ARG A N 1
ATOM 1940 C CA . ARG A 1 256 ? 23.565 12.287 9.770 1.00 8.90 256 ARG A CA 1
ATOM 1941 C C . ARG A 1 256 ? 22.084 12.441 10.070 1.00 8.40 256 ARG A C 1
ATOM 1942 O O . ARG A 1 256 ? 21.553 11.783 10.957 1.00 9.43 256 ARG A O 1
ATOM 1950 N N . PHE A 1 257 ? 21.425 13.341 9.368 1.00 7.99 257 PHE A N 1
ATOM 1951 C CA . PHE A 1 257 ? 19.980 13.486 9.525 1.00 7.53 257 PHE A CA 1
ATOM 1952 C C . PHE A 1 257 ? 19.271 12.156 9.265 1.00 7.58 257 PHE A C 1
ATOM 1953 O O . PHE A 1 257 ? 18.410 11.772 10.033 1.00 8.16 257 PHE A O 1
ATOM 1961 N N . ARG A 1 258 ? 19.674 11.463 8.205 1.00 8.12 258 ARG A N 1
ATOM 1962 C CA . ARG A 1 258 ? 19.049 10.192 7.897 1.00 8.31 258 ARG A CA 1
ATOM 1963 C C . ARG A 1 258 ? 19.323 9.123 8.955 1.00 8.78 258 ARG A C 1
ATOM 1964 O O . ARG A 1 258 ? 18.413 8.346 9.276 1.00 9.91 258 ARG A O 1
ATOM 1972 N N . THR A 1 259 ? 20.561 9.072 9.482 1.00 8.68 259 THR A N 1
ATOM 1973 C CA . THR A 1 259 ? 20.879 8.050 10.497 1.00 11.01 259 THR A CA 1
ATOM 1974 C C . THR A 1 259 ? 20.114 8.323 11.793 1.00 9.43 259 THR A C 1
ATOM 1975 O O . THR A 1 259 ? 19.521 7.426 12.412 1.00 10.41 259 THR A O 1
ATOM 1979 N N . LEU A 1 260 ? 20.101 9.581 12.183 1.00 8.51 260 LEU A N 1
ATOM 1980 C CA . LEU A 1 260 ? 19.387 9.968 13.404 1.00 8.31 260 LEU A CA 1
ATOM 1981 C C . LEU A 1 260 ? 17.888 9.724 13.258 1.00 7.45 260 LEU A C 1
ATOM 1982 O O . LEU A 1 260 ? 17.253 9.163 14.153 1.00 8.30 260 LEU A O 1
ATOM 1987 N N . ALA A 1 261 ? 17.338 10.094 12.106 1.00 7.37 261 ALA A N 1
ATOM 1988 C CA . ALA A 1 261 ? 15.910 9.838 11.899 1.00 7.65 261 ALA A CA 1
ATOM 1989 C C . ALA A 1 261 ? 15.537 8.375 12.029 1.00 7.72 261 ALA A C 1
ATOM 1990 O O . ALA A 1 261 ? 14.519 8.009 12.639 1.00 8.18 261 ALA A O 1
ATOM 1992 N N . LYS A 1 262 ? 16.390 7.520 11.476 1.00 7.90 262 LYS A N 1
ATOM 1993 C CA . LYS A 1 262 ? 16.089 6.095 11.503 1.00 8.55 262 LYS A CA 1
ATOM 1994 C C . LYS A 1 262 ? 16.072 5.549 12.900 1.00 8.13 262 LYS A C 1
ATOM 1995 O O . LYS A 1 262 ? 15.167 4.788 13.287 1.00 8.68 262 LYS A O 1
ATOM 2001 N N . SER A 1 263 ? 17.055 5.971 13.683 1.00 7.93 263 SER A N 1
ATOM 2002 C CA . SER A 1 263 ? 17.127 5.502 15.076 1.00 8.12 263 SER A CA 1
ATOM 2003 C C . SER A 1 263 ? 16.016 6.093 15.945 1.00 7.70 263 SER A C 1
ATOM 2004 O O . SER A 1 263 ? 15.470 5.421 16.815 1.00 8.45 263 SER A O 1
ATOM 2007 N N . VAL A 1 264 ? 15.665 7.338 15.687 1.00 7.75 264 VAL A N 1
ATOM 2008 C CA . VAL A 1 264 ? 14.523 7.967 16.351 1.00 7.97 264 VAL A CA 1
ATOM 2009 C C . VAL A 1 264 ? 13.251 7.195 16.058 1.00 7.39 264 VAL A C 1
ATOM 2010 O O . VAL A 1 264 ? 12.504 6.817 16.967 1.00 8.46 264 VAL A O 1
ATOM 2014 N N . ALA A 1 265 ? 12.972 6.938 14.780 1.00 7.23 265 ALA A N 1
ATOM 2015 C CA . ALA A 1 265 ? 11.785 6.238 14.452 1.00 8.44 265 ALA A CA 1
ATOM 2016 C C . ALA A 1 265 ? 11.710 4.845 15.092 1.00 8.50 265 ALA A C 1
ATOM 2017 O O . ALA A 1 265 ? 10.645 4.433 15.541 1.00 10.46 265 ALA A O 1
ATOM 2019 N N . ALA A 1 266 ? 12.850 4.171 15.172 1.00 8.34 266 ALA A N 1
ATOM 2020 C CA . ALA A 1 266 ? 12.875 2.819 15.673 1.00 8.69 266 ALA A CA 1
ATOM 2021 C C . ALA A 1 266 ? 12.545 2.679 17.123 1.00 9.46 266 ALA A C 1
ATOM 2022 O O . ALA A 1 266 ? 12.154 1.622 17.552 1.00 11.25 266 ALA A O 1
ATOM 2024 N N . CYS A 1 267 ? 12.704 3.736 17.908 1.00 8.71 267 CYS A N 1
ATOM 2025 C CA . CYS A 1 267 ? 12.442 3.647 19.348 1.00 9.11 267 CYS A CA 1
ATOM 2026 C C . CYS A 1 267 ? 11.214 4.430 19.812 1.00 8.94 267 CYS A C 1
ATOM 2027 O O . CYS A 1 267 ? 10.981 4.598 21.002 1.00 9.48 267 CYS A O 1
ATOM 2030 N N . GLN A 1 268 ? 10.322 4.754 18.900 1.00 9.23 268 GLN A N 1
ATOM 2031 C CA . GLN A 1 268 ? 9.035 5.329 19.287 1.00 8.70 268 GLN A CA 1
ATOM 2032 C C . GLN A 1 268 ? 8.272 4.335 20.141 1.00 8.97 268 GLN A C 1
ATOM 2033 O O . GLN A 1 268 ? 8.283 3.138 19.853 1.00 10.26 268 GLN A O 1
ATOM 2039 N N . GLN A 1 269 ? 7.600 4.808 21.189 1.00 8.22 269 GLN A N 1
ATOM 2040 C CA . GLN A 1 269 ? 6.787 3.883 21.947 1.00 9.47 269 GLN A CA 1
ATOM 2041 C C . GLN A 1 269 ? 5.560 3.467 21.134 1.00 10.98 269 GLN A C 1
ATOM 2042 O O . GLN A 1 269 ? 5.101 4.194 20.244 1.00 11.95 269 GLN A O 1
ATOM 2048 N N . PRO A 1 270 ? 5.020 2.302 21.443 1.00 14.92 270 PRO A N 1
ATOM 2049 C CA . PRO A 1 270 ? 3.747 1.910 20.800 1.00 16.53 270 PRO A CA 1
ATOM 2050 C C . PRO A 1 270 ? 2.617 2.996 20.853 1.00 17.52 270 PRO A C 1
ATOM 2051 O O . PRO A 1 270 ? 1.793 3.123 19.932 1.00 21.24 270 PRO A O 1
ATOM 2055 N N . GLU A 1 271 ? 2.597 3.769 21.930 1.00 16.54 271 GLU A N 1
ATOM 2056 C CA . GLU A 1 271 ? 1.602 4.813 22.163 1.00 15.76 271 GLU A CA 1
ATOM 2057 C C . GLU A 1 271 ? 1.856 6.094 21.341 1.00 15.39 271 GLU A C 1
ATOM 2058 O O . GLU A 1 271 ? 1.031 7.004 21.356 1.00 18.15 271 GLU A O 1
ATOM 2064 N N . GLY A 1 272 ? 2.998 6.189 20.663 1.00 11.25 272 GLY A N 1
ATOM 2065 C CA . GLY A 1 272 ? 3.270 7.300 19.737 1.00 11.10 272 GLY A CA 1
ATOM 2066 C C . GLY A 1 272 ? 4.234 8.371 20.212 1.00 9.77 272 GLY A C 1
ATOM 2067 O O . GLY A 1 272 ? 4.776 9.106 19.406 1.00 11.08 272 GLY A O 1
ATOM 2068 N N . TYR A 1 273 ? 4.453 8.421 21.510 1.00 9.81 273 TYR A N 1
ATOM 2069 C CA . TYR A 1 273 ? 5.439 9.315 22.104 1.00 8.23 273 TYR A CA 1
ATOM 2070 C C . TYR A 1 273 ? 6.790 8.642 22.245 1.00 7.69 273 TYR A C 1
ATOM 2071 O O . TYR A 1 273 ? 6.909 7.421 22.073 1.00 8.85 273 TYR A O 1
ATOM 2080 N N . TRP A 1 274 ? 7.777 9.448 22.619 1.00 7.46 274 TRP A N 1
ATOM 2081 C CA . TRP A 1 274 ? 9.070 8.992 23.056 1.00 7.45 274 TRP A CA 1
ATOM 2082 C C . TRP A 1 274 ? 9.213 9.290 24.537 1.00 7.35 274 TRP A C 1
ATOM 2083 O O . TRP A 1 274 ? 8.871 10.368 24.985 1.00 9.17 274 TRP A O 1
ATOM 2094 N N . THR A 1 275 ? 9.733 8.330 25.270 1.00 7.66 275 THR A N 1
ATOM 2095 C CA . THR A 1 275 ? 9.968 8.493 26.695 1.00 7.56 275 THR A CA 1
ATOM 2096 C C . THR A 1 275 ? 11.233 9.294 26.936 1.00 7.31 275 THR A C 1
ATOM 2097 O O . THR A 1 275 ? 12.143 9.349 26.080 1.00 8.04 275 THR A O 1
ATOM 2101 N N . ARG A 1 276 ? 11.285 9.899 28.114 1.00 7.59 276 ARG A N 1
ATOM 2102 C CA . ARG A 1 276 ? 12.398 10.745 28.490 1.00 7.48 276 ARG A CA 1
ATOM 2103 C C . ARG A 1 276 ? 13.758 10.087 28.287 1.00 8.47 276 ARG A C 1
ATOM 2104 O O . ARG A 1 276 ? 14.690 10.756 27.811 1.00 9.03 276 ARG A O 1
ATOM 2112 N N . SER A 1 277 ? 13.915 8.801 28.639 1.00 8.21 277 SER A N 1
ATOM 2113 C CA . SER A 1 277 ? 15.069 7.970 28.221 1.00 8.94 277 SER A CA 1
ATOM 2114 C C . SER A 1 277 ? 14.566 7.156 27.030 1.00 8.65 277 SER A C 1
ATOM 2115 O O . SER A 1 277 ? 13.707 6.276 27.175 1.00 9.27 277 SER A O 1
ATOM 2118 N N . MET A 1 278 ? 15.037 7.490 25.845 1.00 7.82 278 MET A N 1
ATOM 2119 C CA . MET A 1 278 ? 14.386 7.006 24.609 1.00 8.70 278 MET A CA 1
ATOM 2120 C C . MET A 1 278 ? 14.357 5.498 24.497 1.00 8.84 278 MET A C 1
ATOM 2121 O O . MET A 1 278 ? 13.404 4.958 23.945 1.00 9.91 278 MET A O 1
ATOM 2126 N N . LEU A 1 279 ? 15.417 4.835 24.992 1.00 8.43 279 LEU A N 1
ATOM 2127 C CA . LEU A 1 279 ? 15.568 3.388 24.863 1.00 9.79 279 LEU A CA 1
ATOM 2128 C C . LEU A 1 279 ? 15.164 2.633 26.124 1.00 11.08 279 LEU A C 1
ATOM 2129 O O . LEU A 1 279 ? 15.337 1.433 26.175 1.00 14.25 279 LEU A O 1
ATOM 2134 N N . ASP A 1 280 ? 14.618 3.305 27.129 1.00 11.14 280 ASP A N 1
ATOM 2135 C CA . ASP A 1 280 ? 14.252 2.629 28.374 1.00 11.80 280 ASP A CA 1
ATOM 2136 C C . ASP A 1 280 ? 13.022 3.277 28.953 1.00 11.40 280 ASP A C 1
ATOM 2137 O O . ASP A 1 280 ? 13.124 4.211 29.756 1.00 10.73 280 ASP A O 1
ATOM 2142 N N . ALA A 1 281 ? 11.854 2.794 28.523 1.00 11.93 281 ALA A N 1
ATOM 2143 C CA . ALA A 1 281 ? 10.592 3.377 28.986 1.00 12.79 281 ALA A CA 1
ATOM 2144 C C . ALA A 1 281 ? 10.418 3.307 30.504 1.00 13.79 281 ALA A C 1
ATOM 2145 O O . ALA A 1 281 ? 9.856 4.212 31.084 1.00 22.65 281 ALA A O 1
ATOM 2147 N N . GLN A 1 282 ? 10.957 2.292 31.166 1.00 12.02 282 GLN A N 1
ATOM 2148 C CA . GLN A 1 282 ? 10.752 2.154 32.618 1.00 14.53 282 GLN A CA 1
ATOM 2149 C C . GLN A 1 282 ? 11.619 3.082 33.440 1.00 13.40 282 GLN A C 1
ATOM 2150 O O . GLN A 1 282 ? 11.321 3.358 34.595 1.00 14.90 282 GLN A O 1
ATOM 2156 N N . HIS A 1 283 ? 12.693 3.588 32.862 1.00 11.44 283 HIS A N 1
ATOM 2157 C CA . HIS A 1 283 ? 13.577 4.489 33.594 1.00 11.82 283 HIS A CA 1
ATOM 2158 C C . HIS A 1 283 ? 12.840 5.756 34.049 1.00 10.69 283 HIS A C 1
ATOM 2159 O O . HIS A 1 283 ? 13.049 6.256 35.138 1.00 11.76 283 HIS A O 1
ATOM 2166 N N . ALA A 1 284 ? 12.039 6.308 33.159 1.00 10.89 284 ALA A N 1
ATOM 2167 C CA . ALA A 1 284 ? 11.278 7.524 33.392 1.00 10.89 284 ALA A CA 1
ATOM 2168 C C . ALA A 1 284 ? 10.046 7.364 32.558 1.00 9.26 284 ALA A C 1
ATOM 2169 O O . ALA A 1 284 ? 10.029 7.662 31.368 1.00 10.15 284 ALA A O 1
ATOM 2171 N N . PRO A 1 285 ? 8.982 6.810 33.129 1.00 9.33 285 PRO A N 1
ATOM 2172 C CA . PRO A 1 285 ? 7.875 6.307 32.300 1.00 9.24 285 PRO A CA 1
ATOM 2173 C C . PRO A 1 285 ? 6.929 7.358 31.767 1.00 8.61 285 PRO A C 1
ATOM 2174 O O . PRO A 1 285 ? 6.865 8.479 32.260 1.00 9.05 285 PRO A O 1
ATOM 2178 N N . GLY A 1 286 ? 6.144 6.917 30.812 1.00 9.28 286 GLY A N 1
ATOM 2179 C CA . GLY A 1 286 ? 4.988 7.628 30.370 1.00 8.98 286 GLY A CA 1
ATOM 2180 C C . GLY A 1 286 ? 5.275 8.713 29.356 1.00 8.76 286 GLY A C 1
ATOM 2181 O O . GLY A 1 286 ? 6.428 8.931 28.896 1.00 8.69 286 GLY A O 1
ATOM 2182 N N . PRO A 1 287 ? 4.211 9.419 28.936 1.00 9.73 287 PRO A N 1
ATOM 2183 C CA . PRO A 1 287 ? 4.331 10.401 27.890 1.00 10.75 287 PRO A CA 1
ATOM 2184 C C . PRO A 1 287 ? 5.287 11.565 28.199 1.00 9.47 287 PRO A C 1
ATOM 2185 O O . PRO A 1 287 ? 5.429 12.018 29.320 1.00 9.32 287 PRO A O 1
ATOM 2189 N N . GLU A 1 288 ? 5.890 12.093 27.145 1.00 9.55 288 GLU A N 1
ATOM 2190 C CA . GLU A 1 288 ? 6.573 13.379 27.236 1.00 8.86 288 GLU A CA 1
ATOM 2191 C C . GLU A 1 288 ? 6.386 14.072 25.902 1.00 8.14 288 GLU A C 1
ATOM 2192 O O . GLU A 1 288 ? 6.460 13.420 24.855 1.00 9.81 288 GLU A O 1
ATOM 2198 N N . THR A 1 289 ? 6.170 15.384 25.936 1.00 6.90 289 THR A N 1
ATOM 2199 C CA . THR A 1 289 ? 5.762 16.116 24.745 1.00 7.06 289 THR A CA 1
ATOM 2200 C C . THR A 1 289 ? 6.864 16.779 23.972 1.00 7.55 289 THR A C 1
ATOM 2201 O O . THR A 1 289 ? 6.791 16.843 22.743 1.00 8.22 289 THR A O 1
ATOM 2205 N N . SER A 1 290 ? 7.824 17.400 24.648 1.00 7.67 290 SER A N 1
ATOM 2206 C CA . SER A 1 290 ? 8.781 18.224 23.919 1.00 8.32 290 SER A CA 1
ATOM 2207 C C . SER A 1 290 ? 9.643 17.431 22.950 1.00 7.95 290 SER A C 1
ATOM 2208 O O . SER A 1 290 ? 9.782 17.831 21.777 1.00 8.55 290 SER A O 1
ATOM 2211 N N . GLY A 1 291 ? 10.216 16.324 23.405 1.00 7.65 291 GLY A N 1
ATOM 2212 C CA . GLY A 1 291 ? 10.970 15.451 22.461 1.00 7.68 291 GLY A CA 1
ATOM 2213 C C . GLY A 1 291 ? 10.100 14.985 21.329 1.00 7.37 291 GLY A C 1
ATOM 2214 O O . GLY A 1 291 ? 10.416 15.178 20.167 1.00 7.53 291 GLY A O 1
ATOM 2215 N N . THR A 1 292 ? 8.959 14.411 21.681 1.00 6.83 292 THR A N 1
ATOM 2216 C CA . THR A 1 292 ? 8.030 13.937 20.703 1.00 6.34 292 THR A CA 1
ATOM 2217 C C . THR A 1 292 ? 7.688 15.007 19.672 1.00 6.36 292 THR A C 1
ATOM 2218 O O . THR A 1 292 ? 7.639 14.732 18.465 1.00 6.97 292 THR A O 1
ATOM 2222 N N . ALA A 1 293 ? 7.405 16.218 20.101 1.00 6.15 293 ALA A N 1
ATOM 2223 C CA . ALA A 1 293 ? 7.044 17.304 19.172 1.00 6.20 293 ALA A CA 1
ATOM 2224 C C . ALA A 1 293 ? 8.191 17.652 18.236 1.00 6.01 293 ALA A C 1
ATOM 2225 O O . ALA A 1 293 ? 8.010 17.827 17.053 1.00 6.44 293 ALA A O 1
ATOM 2227 N N . PHE A 1 294 ? 9.402 17.771 18.771 1.00 5.89 294 PHE A N 1
ATOM 2228 C CA . PHE A 1 294 ? 10.552 18.042 17.918 1.00 6.52 294 PHE A CA 1
ATOM 2229 C C . PHE A 1 294 ? 10.741 16.922 16.903 1.00 6.37 294 PHE A C 1
ATOM 2230 O O . PHE A 1 294 ? 11.110 17.191 15.768 1.00 7.12 294 PHE A O 1
ATOM 2238 N N . PHE A 1 295 ? 10.553 15.667 17.312 1.00 6.50 295 PHE A N 1
ATOM 2239 C CA . PHE A 1 295 ? 10.678 14.561 16.370 1.00 7.10 295 PHE A CA 1
ATOM 2240 C C . PHE A 1 295 ? 9.595 14.616 15.300 1.00 7.34 295 PHE A C 1
ATOM 2241 O O . PHE A 1 295 ? 9.857 14.285 14.143 1.00 8.41 295 PHE A O 1
ATOM 2249 N N . THR A 1 296 ? 8.382 14.987 15.684 1.00 6.84 296 THR A N 1
ATOM 2250 C CA . THR A 1 296 ? 7.279 15.052 14.753 1.00 7.37 296 THR A CA 1
ATOM 2251 C C . THR A 1 296 ? 7.540 16.143 13.730 1.00 7.16 296 THR A C 1
ATOM 2252 O O . THR A 1 296 ? 7.257 15.953 12.545 1.00 8.53 296 THR A O 1
ATOM 2256 N N . TYR A 1 297 ? 8.118 17.268 14.153 1.00 6.78 297 TYR A N 1
ATOM 2257 C CA . TYR A 1 297 ? 8.598 18.277 13.216 1.00 6.79 297 TYR A CA 1
ATOM 2258 C C . TYR A 1 297 ? 9.682 17.752 12.317 1.00 6.69 297 TYR A C 1
ATOM 2259 O O . TYR A 1 297 ? 9.614 17.844 11.090 1.00 7.74 297 TYR A O 1
ATOM 2268 N N . GLY A 1 298 ? 10.757 17.221 12.910 1.00 6.91 298 GLY A N 1
ATOM 2269 C CA . GLY A 1 298 ? 11.939 16.875 12.099 1.00 7.07 298 GLY A CA 1
ATOM 2270 C C . GLY A 1 298 ? 11.650 15.756 11.114 1.00 6.52 298 GLY A C 1
ATOM 2271 O O . GLY A 1 298 ? 12.096 15.803 9.972 1.00 6.88 298 GLY A O 1
ATOM 2272 N N . LEU A 1 299 ? 10.899 14.739 11.571 1.00 6.50 299 LEU A N 1
ATOM 2273 C CA . LEU A 1 299 ? 10.574 13.624 10.685 1.00 6.93 299 LEU A CA 1
ATOM 2274 C C . LEU A 1 299 ? 9.633 14.092 9.576 1.00 7.04 299 LEU A C 1
ATOM 2275 O O . LEU A 1 299 ? 9.839 13.750 8.409 1.00 7.97 299 LEU A O 1
ATOM 2280 N N . GLN A 1 300 ? 8.596 14.852 9.908 1.00 6.84 300 GLN A N 1
ATOM 2281 C CA . GLN A 1 300 ? 7.698 15.302 8.844 1.00 7.42 300 GLN A CA 1
ATOM 2282 C C . GLN A 1 300 ? 8.421 16.233 7.898 1.00 6.36 300 GLN A C 1
ATOM 2283 O O . GLN A 1 300 ? 8.205 16.193 6.681 1.00 7.67 300 GLN A O 1
ATOM 2289 N N . TRP A 1 301 ? 9.285 17.110 8.442 1.00 6.81 301 TRP A N 1
ATOM 2290 C CA . TRP A 1 301 ? 10.028 18.021 7.590 1.00 6.63 301 TRP A CA 1
ATOM 2291 C C . TRP A 1 301 ? 10.894 17.227 6.642 1.00 6.41 301 TRP A C 1
ATOM 2292 O O . TRP A 1 301 ? 10.967 17.492 5.425 1.00 7.17 301 TRP A O 1
ATOM 2303 N N . GLY A 1 302 ? 11.583 16.222 7.154 1.00 7.06 302 GLY A N 1
ATOM 2304 C CA . GLY A 1 302 ? 12.464 15.417 6.290 1.00 6.87 302 GLY A CA 1
ATOM 2305 C C . GLY A 1 302 ? 11.740 14.654 5.206 1.00 7.79 302 GLY A C 1
ATOM 2306 O O . GLY A 1 302 ? 12.270 14.508 4.080 1.00 9.98 302 GLY A O 1
ATOM 2307 N N . VAL A 1 303 ? 10.539 14.170 5.530 1.00 8.14 303 VAL A N 1
ATOM 2308 C CA . VAL A 1 303 ? 9.669 13.534 4.503 1.00 8.66 303 VAL A CA 1
ATOM 2309 C C . VAL A 1 303 ? 9.224 14.597 3.488 1.00 8.99 303 VAL A C 1
ATOM 2310 O O . VAL A 1 303 ? 9.331 14.358 2.266 1.00 10.86 303 VAL A O 1
ATOM 2314 N N . ASN A 1 304 ? 8.789 15.759 3.953 1.00 8.03 304 ASN A N 1
ATOM 2315 C CA . ASN A 1 304 ? 8.271 16.795 3.066 1.00 9.23 304 ASN A CA 1
ATOM 2316 C C . ASN A 1 304 ? 9.354 17.431 2.212 1.00 9.65 304 ASN A C 1
ATOM 2317 O O . ASN A 1 304 ? 9.026 18.050 1.209 1.00 14.33 304 ASN A O 1
ATOM 2322 N N . ASN A 1 305 ? 10.623 17.283 2.571 1.00 8.05 305 ASN A N 1
ATOM 2323 C CA . ASN A 1 305 ? 11.683 17.961 1.859 1.00 8.86 305 ASN A CA 1
ATOM 2324 C C . ASN A 1 305 ? 12.648 17.000 1.209 1.00 10.01 305 ASN A C 1
ATOM 2325 O O . ASN A 1 305 ? 13.689 17.417 0.748 1.00 12.38 305 ASN A O 1
ATOM 2330 N N . GLY A 1 306 ? 12.260 15.737 1.108 1.00 10.34 306 GLY A N 1
ATOM 2331 C CA . GLY A 1 306 ? 12.908 14.815 0.217 1.00 11.20 306 GLY A CA 1
ATOM 2332 C C . GLY A 1 306 ? 14.161 14.156 0.723 1.00 11.07 306 GLY A C 1
ATOM 2333 O O . GLY A 1 306 ? 14.928 13.607 -0.052 1.00 12.65 306 GLY A O 1
ATOM 2334 N N . PHE A 1 307 ? 14.349 14.196 2.026 1.00 10.51 307 PHE A N 1
ATOM 2335 C CA . PHE A 1 307 ? 15.497 13.546 2.651 1.00 10.27 307 PHE A CA 1
ATOM 2336 C C . PHE A 1 307 ? 15.204 12.228 3.309 1.00 10.83 307 PHE A C 1
ATOM 2337 O O . PHE A 1 307 ? 16.130 11.433 3.504 1.00 13.95 307 PHE A O 1
ATOM 2345 N N . LEU A 1 308 ? 13.946 11.996 3.670 1.00 10.72 308 LEU A N 1
ATOM 2346 C CA . LEU A 1 308 ? 13.527 10.802 4.395 1.00 10.69 308 LEU A CA 1
ATOM 2347 C C . LEU A 1 308 ? 12.487 10.038 3.630 1.00 11.05 308 LEU A C 1
ATOM 2348 O O . LEU A 1 308 ? 11.683 10.641 2.929 1.00 14.52 308 LEU A O 1
ATOM 2353 N N . ASP A 1 309 ? 12.505 8.728 3.781 1.00 10.58 309 ASP A N 1
ATOM 2354 C CA . ASP A 1 309 ? 11.628 7.815 3.051 1.00 11.32 309 ASP A CA 1
ATOM 2355 C C . ASP A 1 309 ? 10.167 7.984 3.495 1.00 10.76 309 ASP A C 1
ATOM 2356 O O . ASP A 1 309 ? 9.818 7.672 4.624 1.00 11.96 309 ASP A O 1
ATOM 2361 N N . SER A 1 310 ? 9.299 8.467 2.614 1.00 13.48 310 SER A N 1
ATOM 2362 C CA . SER A 1 310 ? 7.889 8.726 2.976 1.00 15.27 310 SER A CA 1
ATOM 2363 C C . SER A 1 310 ? 7.166 7.553 3.580 1.00 15.10 310 SER A C 1
ATOM 2364 O O . SER A 1 310 ? 6.496 7.666 4.601 1.00 17.01 310 SER A O 1
ATOM 2367 N N . ALA A 1 311 ? 7.243 6.414 2.891 1.00 16.45 311 ALA A N 1
ATOM 2368 C CA . ALA A 1 311 ? 6.522 5.208 3.302 1.00 18.57 311 ALA A CA 1
ATOM 2369 C C . ALA A 1 311 ? 6.992 4.701 4.667 1.00 17.30 311 ALA A C 1
ATOM 2370 O O . ALA A 1 311 ? 6.196 4.181 5.440 1.00 19.14 311 ALA A O 1
ATOM 2372 N N . HIS A 1 312 ? 8.288 4.826 4.945 1.00 15.77 312 HIS A N 1
ATOM 2373 C CA . HIS A 1 312 ? 8.863 4.334 6.188 1.00 14.99 312 HIS A CA 1
ATOM 2374 C C . HIS A 1 312 ? 8.459 5.255 7.346 1.00 12.40 312 HIS A C 1
ATOM 2375 O O . HIS A 1 312 ? 8.078 4.781 8.422 1.00 14.97 312 HIS A O 1
ATOM 2382 N N . TYR A 1 313 ? 8.538 6.564 7.150 1.00 10.58 313 TYR A N 1
ATOM 2383 C CA . TYR A 1 313 ? 8.417 7.509 8.262 1.00 10.35 313 TYR A CA 1
ATOM 2384 C C . TYR A 1 313 ? 7.003 8.007 8.467 1.00 9.85 313 TYR A C 1
ATOM 2385 O O . TYR A 1 313 ? 6.680 8.398 9.587 1.00 10.37 313 TYR A O 1
ATOM 2394 N N . GLN A 1 314 ? 6.176 8.089 7.430 1.00 10.20 314 GLN A N 1
ATOM 2395 C CA . GLN A 1 314 ? 4.848 8.675 7.642 1.00 10.68 314 GLN A CA 1
ATOM 2396 C C . GLN A 1 314 ? 4.037 7.964 8.735 1.00 10.93 314 GLN A C 1
ATOM 2397 O O . GLN A 1 314 ? 3.411 8.638 9.556 1.00 10.74 314 GLN A O 1
ATOM 2403 N N . PRO A 1 315 ? 4.081 6.620 8.826 1.00 11.27 315 PRO A N 1
ATOM 2404 C CA . PRO A 1 315 ? 3.317 5.985 9.897 1.00 12.43 315 PRO A CA 1
ATOM 2405 C C . PRO A 1 315 ? 3.783 6.365 11.307 1.00 11.24 315 PRO A C 1
ATOM 2406 O O . PRO A 1 315 ? 2.974 6.445 12.225 1.00 11.44 315 PRO A O 1
ATOM 2410 N N . VAL A 1 316 ? 5.070 6.602 11.464 1.00 10.06 316 VAL A N 1
ATOM 2411 C CA . VAL A 1 316 ? 5.627 7.036 12.745 1.00 9.83 316 VAL A CA 1
ATOM 2412 C C . VAL A 1 316 ? 5.083 8.419 13.067 1.00 9.01 316 VAL A C 1
ATOM 2413 O O . VAL A 1 316 ? 4.657 8.699 14.208 1.00 8.87 316 VAL A O 1
ATOM 2417 N N . VAL A 1 317 ? 5.154 9.322 12.082 1.00 8.96 317 VAL A N 1
ATOM 2418 C CA . VAL A 1 317 ? 4.632 10.659 12.284 1.00 9.25 317 VAL A CA 1
ATOM 2419 C C . VAL A 1 317 ? 3.161 10.628 12.631 1.00 8.02 317 VAL A C 1
ATOM 2420 O O . VAL A 1 317 ? 2.714 11.371 13.516 1.00 9.30 317 VAL A O 1
ATOM 2424 N N . GLU A 1 318 ? 2.401 9.761 11.977 1.00 9.15 318 GLU A N 1
ATOM 2425 C CA . GLU A 1 318 ? 0.982 9.721 12.271 1.00 9.43 318 GLU A CA 1
ATOM 2426 C C . GLU A 1 318 ? 0.707 9.331 13.711 1.00 9.24 318 GLU A C 1
ATOM 2427 O O . GLU A 1 318 ? -0.175 9.918 14.366 1.00 10.31 318 GLU A O 1
ATOM 2433 N N . LYS A 1 319 ? 1.430 8.349 14.234 1.00 9.25 319 LYS A N 1
ATOM 2434 C CA . LYS A 1 319 ? 1.253 7.939 15.627 1.00 9.15 319 LYS A CA 1
ATOM 2435 C C . LYS A 1 319 ? 1.661 9.068 16.563 1.00 9.18 319 LYS A C 1
ATOM 2436 O O . LYS A 1 319 ? 1.042 9.263 17.611 1.00 9.31 319 LYS A O 1
ATOM 2442 N N . ALA A 1 320 ? 2.732 9.786 16.217 1.00 8.01 320 ALA A N 1
ATOM 2443 C CA . ALA A 1 320 ? 3.186 10.906 17.045 1.00 8.76 320 ALA A CA 1
ATOM 2444 C C . ALA A 1 320 ? 2.183 12.048 17.086 1.00 8.26 320 ALA A C 1
ATOM 2445 O O . ALA A 1 320 ? 1.894 12.593 18.154 1.00 9.12 320 ALA A O 1
ATOM 2447 N N . TRP A 1 321 ? 1.655 12.392 15.916 1.00 8.92 321 TRP A N 1
ATOM 2448 C CA . TRP A 1 321 ? 0.651 13.463 15.870 1.00 9.69 321 TRP A CA 1
ATOM 2449 C C . TRP A 1 321 ? -0.611 13.069 16.604 1.00 10.01 321 TRP A C 1
ATOM 2450 O O . TRP A 1 321 ? -1.261 13.895 17.230 1.00 10.59 321 TRP A O 1
ATOM 2461 N N . LYS A 1 322 ? -0.979 11.792 16.524 1.00 10.49 322 LYS A N 1
ATOM 2462 C CA . LYS A 1 322 ? -2.081 11.315 17.291 1.00 11.07 322 LYS A CA 1
ATOM 2463 C C . LYS A 1 322 ? -1.889 11.581 18.811 1.00 11.08 322 LYS A C 1
ATOM 2464 O O . LYS A 1 322 ? -2.770 12.103 19.486 1.00 11.63 322 LYS A O 1
ATOM 2470 N N . TYR A 1 323 ? -0.713 11.258 19.326 1.00 9.37 323 TYR A N 1
ATOM 2471 C CA . TYR A 1 323 ? -0.398 11.578 20.703 1.00 9.56 323 TYR A CA 1
ATOM 2472 C C . TYR A 1 323 ? -0.479 13.085 20.951 1.00 8.65 323 TYR A C 1
ATOM 2473 O O . TYR A 1 323 ? -1.069 13.531 21.945 1.00 8.92 323 TYR A O 1
ATOM 2482 N N . LEU A 1 324 ? 0.162 13.875 20.091 1.00 8.23 324 LEU A N 1
ATOM 2483 C CA . LEU A 1 324 ? 0.202 15.325 20.353 1.00 8.18 324 LEU A CA 1
ATOM 2484 C C . LEU A 1 324 ? -1.174 15.936 20.379 1.00 8.44 324 LEU A C 1
ATOM 2485 O O . LEU A 1 324 ? -1.445 16.779 21.195 1.00 9.91 324 LEU A O 1
ATOM 2490 N N . SER A 1 325 ? -2.019 15.517 19.452 1.00 8.86 325 SER A N 1
ATOM 2491 C CA . SER A 1 325 ? -3.328 16.129 19.298 1.00 10.58 325 SER A CA 1
ATOM 2492 C C . SER A 1 325 ? -4.387 15.644 20.240 1.00 10.53 325 SER A C 1
ATOM 2493 O O . SER A 1 325 ? -5.326 16.369 20.510 1.00 12.78 325 SER A O 1
ATOM 2496 N N . THR A 1 326 ? -4.208 14.430 20.745 1.00 10.67 326 THR A N 1
ATOM 2497 C CA . THR A 1 326 ? -5.175 13.795 21.638 1.00 13.88 326 THR A CA 1
ATOM 2498 C C . THR A 1 326 ? -4.830 13.814 23.101 1.00 14.71 326 THR A C 1
ATOM 2499 O O . THR A 1 326 ? -5.731 13.801 23.927 1.00 19.63 326 THR A O 1
ATOM 2503 N N . VAL A 1 327 ? -3.546 13.707 23.403 1.00 11.45 327 VAL A N 1
ATOM 2504 C CA . VAL A 1 327 ? -3.104 13.549 24.780 1.00 12.45 327 VAL A CA 1
ATOM 2505 C C . VAL A 1 327 ? -2.394 14.816 25.260 1.00 11.43 327 VAL A C 1
ATOM 2506 O O . VAL A 1 327 ? -2.750 15.358 26.330 1.00 12.97 327 VAL A O 1
ATOM 2510 N N . ALA A 1 328 ? -1.420 15.307 24.504 1.00 10.38 328 ALA A N 1
ATOM 2511 C CA . ALA A 1 328 ? -0.687 16.498 24.938 1.00 10.44 328 ALA A CA 1
ATOM 2512 C C . ALA A 1 328 ? -1.563 17.763 24.911 1.00 9.79 328 ALA A C 1
ATOM 2513 O O . ALA A 1 328 ? -1.545 18.564 25.841 1.00 10.92 328 ALA A O 1
ATOM 2515 N N . LEU A 1 329 ? -2.295 17.962 23.825 1.00 9.07 329 LEU A N 1
ATOM 2516 C CA . LEU A 1 329 ? -3.106 19.151 23.642 1.00 9.03 329 LEU A CA 1
ATOM 2517 C C . LEU A 1 329 ? -4.337 19.132 24.515 1.00 9.36 329 LEU A C 1
ATOM 2518 O O . LEU A 1 329 ? -5.056 18.165 24.552 1.00 11.53 329 LEU A O 1
ATOM 2523 N N . GLN A 1 330 ? -4.577 20.231 25.209 1.00 9.60 330 GLN A N 1
ATOM 2524 C CA . GLN A 1 330 ? -5.788 20.422 26.022 1.00 10.61 330 GLN A CA 1
ATOM 2525 C C . GLN A 1 330 ? -6.732 21.318 25.261 1.00 10.00 330 GLN A C 1
ATOM 2526 O O . GLN A 1 330 ? -6.298 22.094 24.390 1.00 10.63 330 GLN A O 1
ATOM 2532 N N . PRO A 1 331 ? -8.029 21.229 25.541 1.00 9.99 331 PRO A N 1
ATOM 2533 C CA . PRO A 1 331 ? -9.003 21.924 24.704 1.00 10.29 331 PRO A CA 1
ATOM 2534 C C . PRO A 1 331 ? -8.986 23.429 24.761 1.00 11.87 331 PRO A C 1
ATOM 2535 O O . PRO A 1 331 ? -9.554 24.059 23.889 1.00 14.36 331 PRO A O 1
ATOM 2539 N N . ASP A 1 332 ? -8.312 24.014 25.734 1.00 11.13 332 ASP A N 1
ATOM 2540 C CA . ASP A 1 332 ? -8.137 25.465 25.723 1.00 12.40 332 ASP A CA 1
ATOM 2541 C C . ASP A 1 332 ? -6.876 25.934 25.004 1.00 12.00 332 ASP A C 1
ATOM 2542 O O . ASP A 1 332 ? -6.626 27.116 24.921 1.00 12.79 332 ASP A O 1
ATOM 2547 N N . GLY A 1 333 ? -6.075 24.998 24.497 1.00 9.71 333 GLY A N 1
ATOM 2548 C CA . GLY A 1 333 ? -4.846 25.317 23.825 1.00 9.46 333 GLY A CA 1
ATOM 2549 C C . GLY A 1 333 ? -3.573 25.106 24.635 1.00 9.64 333 GLY A C 1
ATOM 2550 O O . GLY A 1 333 ? -2.490 25.220 24.094 1.00 9.81 333 GLY A O 1
ATOM 2551 N N . LYS A 1 334 ? -3.690 24.726 25.900 1.00 9.13 334 LYS A N 1
ATOM 2552 C CA . LYS A 1 334 ? -2.508 24.398 26.693 1.00 8.98 334 LYS A CA 1
ATOM 2553 C C . LYS A 1 334 ? -1.862 23.121 26.160 1.00 9.02 334 LYS A C 1
ATOM 2554 O O . LYS A 1 334 ? -2.539 22.174 25.777 1.00 9.17 334 LYS A O 1
ATOM 2560 N N . ILE A 1 335 ? -0.538 23.114 26.104 1.00 8.27 335 ILE A N 1
ATOM 2561 C CA . ILE A 1 335 ? 0.249 21.936 25.721 1.00 8.73 335 ILE A CA 1
ATOM 2562 C C . ILE A 1 335 ? 0.826 21.318 26.969 1.00 8.73 335 ILE A C 1
ATOM 2563 O O . ILE A 1 335 ? 1.684 21.886 27.613 1.00 10.96 335 ILE A O 1
ATOM 2568 N N . GLY A 1 336 ? 0.355 20.115 27.306 1.00 8.22 336 GLY A N 1
ATOM 2569 C CA . GLY A 1 336 ? 0.788 19.423 28.503 1.00 8.14 336 GLY A CA 1
ATOM 2570 C C . GLY A 1 336 ? 1.827 18.354 28.303 1.00 7.13 336 GLY A C 1
ATOM 2571 O O . GLY A 1 336 ? 2.301 18.149 27.191 1.00 8.22 336 GLY A O 1
ATOM 2572 N N . TYR A 1 337 ? 2.170 17.663 29.393 1.00 7.17 337 TYR A N 1
ATOM 2573 C CA . TYR A 1 337 ? 3.174 16.606 29.446 1.00 7.36 337 TYR A CA 1
ATOM 2574 C C . TYR A 1 337 ? 4.554 17.078 28.988 1.00 6.84 337 TYR A C 1
ATOM 2575 O O . TYR A 1 337 ? 5.362 16.272 28.514 1.00 7.71 337 TYR A O 1
ATOM 2584 N N . VAL A 1 338 ? 4.861 18.351 29.202 1.00 6.98 338 VAL A N 1
ATOM 2585 C CA . VAL A 1 338 ? 6.179 18.847 28.884 1.00 7.53 338 VAL A CA 1
ATOM 2586 C C . VAL A 1 338 ? 7.121 18.598 30.069 1.00 7.72 338 VAL A C 1
ATOM 2587 O O . VAL A 1 338 ? 6.856 19.032 31.184 1.00 8.70 338 VAL A O 1
ATOM 2591 N N . GLN A 1 339 ? 8.222 17.893 29.851 1.00 7.40 339 GLN A N 1
ATOM 2592 C CA . GLN A 1 339 ? 9.201 17.674 30.931 1.00 8.35 339 GLN A CA 1
ATOM 2593 C C . GLN A 1 339 ? 9.751 19.043 31.377 1.00 7.76 339 GLN A C 1
ATOM 2594 O O . GLN A 1 339 ? 10.314 19.759 30.576 1.00 9.34 339 GLN A O 1
ATOM 2600 N N . PRO A 1 340 ? 9.585 19.402 32.670 1.00 9.09 340 PRO A N 1
ATOM 2601 C CA . PRO A 1 340 ? 9.987 20.724 33.124 1.00 9.73 340 PRO A CA 1
ATOM 2602 C C . PRO A 1 340 ? 11.491 20.875 33.317 1.00 9.64 340 PRO A C 1
ATOM 2603 O O . PRO A 1 340 ? 12.165 19.902 33.646 1.00 9.93 340 PRO A O 1
ATOM 2607 N N . ILE A 1 341 ? 11.983 22.094 33.147 1.00 9.56 341 ILE A N 1
ATOM 2608 C CA . ILE A 1 341 ? 13.400 22.388 33.377 1.00 11.46 341 ILE A CA 1
ATOM 2609 C C . ILE A 1 341 ? 13.832 21.941 34.755 1.00 13.17 341 ILE A C 1
ATOM 2610 O O . ILE A 1 341 ? 14.887 21.313 34.917 1.00 15.94 341 ILE A O 1
ATOM 2615 N N . GLY A 1 342 ? 13.041 22.229 35.745 1.00 13.25 342 GLY A N 1
ATOM 2616 C CA . GLY A 1 342 ? 13.511 21.846 37.113 1.00 13.16 342 GLY A CA 1
ATOM 2617 C C . GLY A 1 342 ? 13.226 20.431 37.574 1.00 12.11 342 GLY A C 1
ATOM 2618 O O . GLY A 1 342 ? 13.303 20.137 38.756 1.00 14.05 342 GLY A O 1
ATOM 2619 N N . GLU A 1 343 ? 12.810 19.549 36.681 1.00 10.72 343 GLU A N 1
ATOM 2620 C CA . GLU A 1 343 ? 12.328 18.247 37.105 1.00 11.06 343 GLU A CA 1
ATOM 2621 C C . GLU A 1 343 ? 13.271 17.472 38.054 1.00 12.84 343 GLU A C 1
ATOM 2622 O O . GLU A 1 343 ? 14.466 17.414 37.840 1.00 16.72 343 GLU A O 1
ATOM 2628 N N . LYS A 1 344 ? 12.668 16.893 39.074 1.00 12.29 344 LYS A N 1
ATOM 2629 C CA . LYS A 1 344 ? 13.223 15.868 39.945 1.00 12.72 344 LYS A CA 1
ATOM 2630 C C . LYS A 1 344 ? 12.367 14.644 39.640 1.00 11.58 344 LYS A C 1
ATOM 2631 O O . LYS A 1 344 ? 11.140 14.753 39.697 1.00 12.02 344 LYS A O 1
ATOM 2637 N N . ALA A 1 345 ? 12.968 13.505 39.282 1.00 11.92 345 ALA A N 1
ATOM 2638 C CA . ALA A 1 345 ? 12.149 12.324 38.993 1.00 10.42 345 ALA A CA 1
ATOM 2639 C C . ALA A 1 345 ? 12.923 11.057 39.237 1.00 10.59 345 ALA A C 1
ATOM 2640 O O . ALA A 1 345 ? 14.127 10.989 39.046 1.00 11.85 345 ALA A O 1
ATOM 2642 N N . ILE A 1 346 ? 12.173 10.038 39.628 1.00 10.05 346 ILE A N 1
ATOM 2643 C CA . ILE A 1 346 ? 12.685 8.698 39.838 1.00 10.29 346 ILE A CA 1
ATOM 2644 C C . ILE A 1 346 ? 11.783 7.722 39.091 1.00 10.14 346 ILE A C 1
ATOM 2645 O O . ILE A 1 346 ? 10.640 8.038 38.752 1.00 10.27 346 ILE A O 1
ATOM 2650 N N . PRO A 1 347 ? 12.257 6.501 38.876 1.00 11.24 347 PRO A N 1
ATOM 2651 C CA . PRO A 1 347 ? 11.421 5.507 38.201 1.00 11.92 347 PRO A CA 1
ATOM 2652 C C . PRO A 1 347 ? 10.079 5.314 38.890 1.00 11.83 347 PRO A C 1
ATOM 2653 O O . PRO A 1 347 ? 9.989 5.393 40.121 1.00 13.17 347 PRO A O 1
ATOM 2657 N N . GLY A 1 348 ? 9.033 5.114 38.076 1.00 11.90 348 GLY A N 1
ATOM 2658 C CA . GLY A 1 348 ? 7.684 4.969 38.557 1.00 13.35 348 GLY A CA 1
ATOM 2659 C C . GLY A 1 348 ? 6.877 6.232 38.380 1.00 13.26 348 GLY A C 1
ATOM 2660 O O . GLY A 1 348 ? 5.673 6.177 38.432 1.00 19.93 348 GLY A O 1
ATOM 2661 N N . GLN A 1 349 ? 7.532 7.374 38.182 1.00 10.50 349 GLN A N 1
ATOM 2662 C CA . GLN A 1 349 ? 6.836 8.669 38.185 1.00 9.11 349 GLN A CA 1
ATOM 2663 C C . GLN A 1 349 ? 6.690 9.215 36.768 1.00 9.26 349 GLN A C 1
ATOM 2664 O O . GLN A 1 349 ? 7.629 9.255 35.998 1.00 11.01 349 GLN A O 1
ATOM 2670 N N . VAL A 1 350 ? 5.500 9.674 36.456 1.00 8.81 350 VAL A N 1
ATOM 2671 C CA . VAL A 1 350 ? 5.210 10.272 35.174 1.00 9.02 350 VAL A CA 1
ATOM 2672 C C . VAL A 1 350 ? 5.345 11.786 35.200 1.00 9.33 350 VAL A C 1
ATOM 2673 O O . VAL A 1 350 ? 5.332 12.390 36.270 1.00 10.91 350 VAL A O 1
ATOM 2677 N N . VAL A 1 351 ? 5.421 12.388 34.030 1.00 8.70 351 VAL A N 1
ATOM 2678 C CA . VAL A 1 351 ? 5.398 13.859 33.882 1.00 8.95 351 VAL A CA 1
ATOM 2679 C C . VAL A 1 351 ? 4.010 14.364 34.199 1.00 9.69 351 VAL A C 1
ATOM 2680 O O . VAL A 1 351 ? 3.013 13.727 33.873 1.00 10.60 351 VAL A O 1
ATOM 2684 N N . ASP A 1 352 ? 3.932 15.539 34.790 1.00 9.95 352 ASP A N 1
ATOM 2685 C CA . ASP A 1 352 ? 2.661 16.208 35.043 1.00 11.24 352 ASP A CA 1
ATOM 2686 C C . ASP A 1 352 ? 1.932 16.479 33.729 1.00 9.97 352 ASP A C 1
ATOM 2687 O O . ASP A 1 352 ? 2.459 17.146 32.809 1.00 10.36 352 ASP A O 1
ATOM 2692 N N . ALA A 1 353 ? 0.711 15.969 33.630 1.00 11.28 353 ALA A N 1
ATOM 2693 C CA . ALA A 1 353 ? -0.127 16.231 32.471 1.00 11.42 353 ALA A CA 1
ATOM 2694 C C . ALA A 1 353 ? -0.343 17.707 32.181 1.00 11.49 353 ALA A C 1
ATOM 2695 O O . ALA A 1 353 ? -0.545 18.088 31.049 1.00 13.27 353 ALA A O 1
ATOM 2697 N N . ASN A 1 354 ? -0.339 18.505 33.230 1.00 10.91 354 ASN A N 1
ATOM 2698 C CA . ASN A 1 354 ? -0.568 19.942 33.141 1.00 10.94 354 ASN A CA 1
ATOM 2699 C C . ASN A 1 354 ? 0.690 20.776 33.071 1.00 10.78 354 ASN A C 1
ATOM 2700 O O . ASN A 1 354 ? 0.646 21.992 33.174 1.00 14.20 354 ASN A O 1
ATOM 2705 N N . SER A 1 355 ? 1.819 20.119 32.830 1.00 10.98 355 SER A N 1
ATOM 2706 C CA . SER A 1 355 ? 3.070 20.797 32.692 1.00 10.77 355 SER A CA 1
ATOM 2707 C C . SER A 1 355 ? 3.238 21.320 31.298 1.00 8.47 355 SER A C 1
ATOM 2708 O O . SER A 1 355 ? 3.279 20.536 30.325 1.00 9.34 355 SER A O 1
ATOM 2711 N N . THR A 1 356 ? 3.377 22.650 31.186 1.00 9.88 356 THR A N 1
ATOM 2712 C CA . THR A 1 356 ? 3.651 23.297 29.916 1.00 10.18 356 THR A CA 1
ATOM 2713 C C . THR A 1 356 ? 4.880 24.154 30.025 1.00 9.11 356 THR A C 1
ATOM 2714 O O . THR A 1 356 ? 5.368 24.418 31.146 1.00 12.63 356 THR A O 1
ATOM 2718 N N . SER A 1 357 ? 5.370 24.614 28.894 1.00 9.24 357 SER A N 1
ATOM 2719 C CA . SER A 1 357 ? 6.475 25.566 28.921 1.00 8.34 357 SER A CA 1
ATOM 2720 C C . SER A 1 357 ? 6.528 26.272 27.577 1.00 7.69 357 SER A C 1
ATOM 2721 O O . SER A 1 357 ? 6.056 25.797 26.565 1.00 9.00 357 SER A O 1
ATOM 2724 N N . ASN A 1 358 ? 7.231 27.391 27.593 1.00 7.79 358 ASN A N 1
ATOM 2725 C CA . ASN A 1 358 ? 7.568 28.134 26.404 1.00 8.83 358 ASN A CA 1
ATOM 2726 C C . ASN A 1 358 ? 8.173 27.252 25.309 1.00 7.68 358 ASN A C 1
ATOM 2727 O O . ASN A 1 358 ? 7.679 27.241 24.182 1.00 8.01 358 ASN A O 1
ATOM 2732 N N . PHE A 1 359 ? 9.223 26.493 25.639 1.00 7.68 359 PHE A N 1
ATOM 2733 C CA . PHE A 1 359 ? 9.902 25.686 24.629 1.00 8.25 359 PHE A CA 1
ATOM 2734 C C . PHE A 1 359 ? 9.024 24.532 24.157 1.00 8.12 359 PHE A C 1
ATOM 2735 O O . PHE A 1 359 ? 9.120 24.127 23.002 1.00 9.09 359 PHE A O 1
ATOM 2743 N N . GLY A 1 360 ? 8.156 24.012 25.023 1.00 7.79 360 GLY A N 1
ATOM 2744 C CA . GLY A 1 360 ? 7.246 22.928 24.638 1.00 8.11 360 GLY A CA 1
ATOM 2745 C C . GLY A 1 360 ? 6.212 23.418 23.650 1.00 7.50 360 GLY A C 1
ATOM 2746 O O . GLY A 1 360 ? 5.858 22.731 22.693 1.00 8.24 360 GLY A O 1
ATOM 2747 N N . VAL A 1 361 ? 5.683 24.605 23.896 1.00 7.35 361 VAL A N 1
ATOM 2748 C CA . VAL A 1 361 ? 4.743 25.222 22.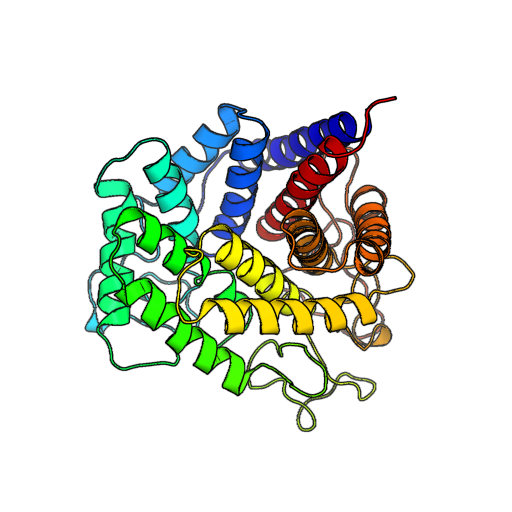953 1.00 7.38 361 VAL A CA 1
ATOM 2749 C C . VAL A 1 361 ? 5.451 25.482 21.639 1.00 6.66 361 VAL A C 1
ATOM 2750 O O . VAL A 1 361 ? 4.894 25.213 20.561 1.00 7.63 361 VAL A O 1
ATOM 2754 N N . GLY A 1 362 ? 6.679 26.003 21.704 1.00 7.26 362 GLY A N 1
ATOM 2755 C CA . GLY A 1 362 ? 7.434 26.205 20.477 1.00 6.93 362 GLY A CA 1
ATOM 2756 C C . GLY A 1 362 ? 7.579 24.925 19.657 1.00 6.70 362 GLY A C 1
ATOM 2757 O O . GLY A 1 362 ? 7.347 24.926 18.440 1.00 7.48 362 GLY A O 1
ATOM 2758 N N . ALA A 1 363 ? 7.969 23.834 20.315 1.00 6.59 363 ALA A N 1
ATOM 2759 C CA . ALA A 1 363 ? 8.114 22.558 19.635 1.00 6.89 363 ALA A CA 1
ATOM 2760 C C . ALA A 1 363 ? 6.803 22.069 19.025 1.00 6.37 363 ALA A C 1
ATOM 2761 O O . ALA A 1 363 ? 6.770 21.568 17.890 1.00 7.04 363 ALA A O 1
ATOM 2763 N N . PHE A 1 364 ? 5.718 22.211 19.805 1.00 6.20 364 PHE A N 1
ATOM 2764 C CA . PHE A 1 364 ? 4.405 21.812 19.324 1.00 6.08 364 PHE A CA 1
ATOM 2765 C C . PHE A 1 364 ? 4.040 22.597 18.061 1.00 6.87 364 PHE A C 1
ATOM 2766 O O . PHE A 1 364 ? 3.523 22.042 17.083 1.00 7.29 364 PHE A O 1
ATOM 2774 N N . LEU A 1 365 ? 4.262 23.912 18.085 1.00 6.62 365 LEU A N 1
ATOM 2775 C CA . LEU A 1 365 ? 3.970 24.736 16.927 1.00 7.17 365 LEU A CA 1
ATOM 2776 C C . LEU A 1 365 ? 4.763 24.314 15.712 1.00 6.86 365 LEU A C 1
ATOM 2777 O O . LEU A 1 365 ? 4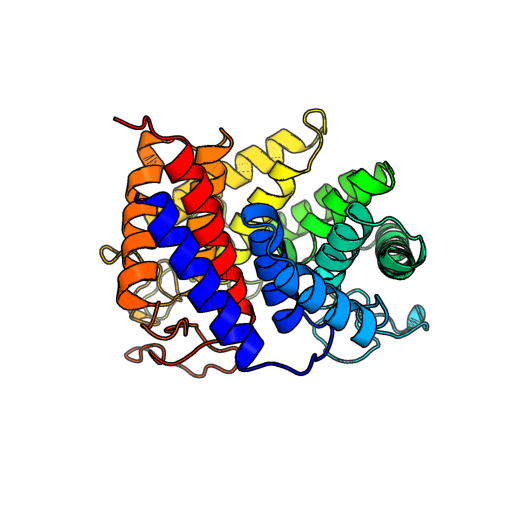.223 24.255 14.603 1.00 7.54 365 LEU A O 1
ATOM 2782 N N . LEU A 1 366 ? 6.045 23.966 15.900 1.00 6.87 366 LEU A N 1
ATOM 2783 C CA . LEU A 1 366 ? 6.828 23.451 14.759 1.00 7.06 366 LEU A CA 1
ATOM 2784 C C . LEU A 1 366 ? 6.184 22.205 14.153 1.00 7.06 366 LEU A C 1
ATOM 2785 O O . LEU A 1 366 ? 5.987 22.086 12.943 1.00 7.42 366 LEU A O 1
ATOM 2790 N N . ALA A 1 367 ? 5.859 21.255 15.013 1.00 6.71 367 ALA A N 1
ATOM 2791 C CA . ALA A 1 367 ? 5.233 20.003 14.565 1.00 6.72 367 ALA A CA 1
ATOM 2792 C C . ALA A 1 367 ? 3.928 20.266 13.842 1.00 6.89 367 ALA A C 1
ATOM 2793 O O . ALA A 1 367 ? 3.672 19.690 12.782 1.00 7.08 367 ALA A O 1
ATOM 2795 N N . ALA A 1 368 ? 3.092 21.120 14.417 1.00 6.54 368 ALA A N 1
ATOM 2796 C CA . ALA A 1 368 ? 1.783 21.403 13.818 1.00 7.29 368 ALA A CA 1
ATOM 2797 C C . ALA A 1 368 ? 1.908 22.105 12.479 1.00 6.39 368 ALA A C 1
ATOM 2798 O O . ALA A 1 368 ? 1.187 21.779 11.524 1.00 7.50 368 ALA A O 1
ATOM 2800 N N . CYS A 1 369 ? 2.815 23.078 12.388 1.00 6.64 369 CYS A N 1
ATOM 2801 C CA . CYS A 1 369 ? 2.963 23.800 11.143 1.00 7.03 369 CYS A CA 1
ATOM 2802 C C . CYS A 1 369 ? 3.407 22.847 10.037 1.00 7.41 369 CYS A C 1
ATOM 2803 O O . CYS A 1 369 ? 2.939 22.952 8.888 1.00 7.93 369 CYS A O 1
ATOM 2806 N N . GLU A 1 370 ? 4.368 21.994 10.343 1.00 7.43 370 GLU A N 1
ATOM 2807 C CA . GLU A 1 370 ? 4.859 21.067 9.333 1.00 7.98 370 GLU A CA 1
ATOM 2808 C C . GLU A 1 370 ? 3.785 20.058 8.931 1.00 7.49 370 GLU A C 1
ATOM 2809 O O . GLU A 1 370 ? 3.739 19.652 7.765 1.00 8.85 370 GLU A O 1
ATOM 2815 N N . ARG A 1 371 ? 2.916 19.703 9.865 1.00 7.28 371 ARG A N 1
ATOM 2816 C CA . ARG A 1 371 ? 1.792 18.850 9.515 1.00 7.66 371 ARG A CA 1
ATOM 2817 C C . ARG A 1 371 ? 0.851 19.507 8.531 1.00 7.61 371 ARG A C 1
ATOM 2818 O O . ARG A 1 371 ? 0.376 18.854 7.607 1.00 8.08 371 ARG A O 1
ATOM 2826 N N . VAL A 1 372 ? 0.553 20.793 8.725 1.00 7.76 372 VAL A N 1
ATOM 2827 C CA . VAL A 1 372 ? -0.281 21.505 7.752 1.00 7.83 372 VAL A CA 1
ATOM 2828 C C . VAL A 1 372 ? 0.323 21.421 6.364 1.00 8.08 372 VAL A C 1
ATOM 2829 O O . VAL A 1 372 ? -0.389 21.159 5.383 1.00 9.23 372 VAL A O 1
ATOM 2833 N N . ARG A 1 373 ? 1.631 21.636 6.275 1.00 7.97 373 ARG A N 1
ATOM 2834 C CA . ARG A 1 373 ? 2.312 21.544 4.983 1.00 9.05 373 ARG A CA 1
ATOM 2835 C C . ARG A 1 373 ? 2.170 20.165 4.329 1.00 9.02 373 ARG A C 1
ATOM 2836 O O . ARG A 1 373 ? 1.898 20.037 3.128 1.00 11.57 373 ARG A O 1
ATOM 2844 N N . TYR A 1 374 ? 2.309 19.113 5.125 1.00 8.60 374 TYR A N 1
ATOM 2845 C CA . TYR A 1 374 ? 2.072 17.748 4.631 1.00 9.31 374 TYR A CA 1
ATOM 2846 C C . TYR A 1 374 ? 0.621 17.557 4.167 1.00 9.31 374 TYR A C 1
ATOM 2847 O O . TYR A 1 374 ? 0.372 17.072 3.050 1.00 10.05 374 TYR A O 1
ATOM 2856 N N . LEU A 1 375 ? -0.346 17.921 5.004 1.00 8.13 375 LEU A N 1
ATOM 2857 C CA . LEU A 1 375 ? -1.737 17.692 4.660 1.00 8.10 375 LEU A CA 1
ATOM 2858 C C . LEU A 1 375 ? -2.152 18.448 3.408 1.00 9.63 375 LEU A C 1
ATOM 2859 O O . LEU A 1 375 ? -2.953 17.943 2.633 1.00 10.57 375 LEU A O 1
ATOM 2864 N N . GLU A 1 376 ? -1.628 19.662 3.237 1.00 9.47 376 GLU A N 1
ATOM 2865 C CA . GLU A 1 376 ? -2.008 20.458 2.089 1.00 11.84 376 GLU A CA 1
ATOM 2866 C C . GLU A 1 376 ? -1.455 19.892 0.784 1.00 13.40 376 GLU A C 1
ATOM 2867 O O . GLU A 1 376 ? -1.969 20.262 -0.282 1.00 17.14 376 GLU A O 1
ATOM 2873 N N . SER A 1 377 ? -0.439 19.030 0.870 1.00 13.64 377 SER A N 1
ATOM 2874 C CA . SER A 1 377 ? 0.165 18.333 -0.318 1.00 15.09 377 SER A CA 1
ATOM 2875 C C . SER A 1 377 ? -0.746 17.244 -0.849 1.00 13.59 377 SER A C 1
ATOM 2876 O O . SER A 1 377 ? -0.593 16.812 -1.964 1.00 18.21 377 SER A O 1
ATOM 2879 N N . LEU A 1 378 ? -1.678 16.759 -0.042 1.00 11.27 378 LEU A N 1
ATOM 2880 C CA . LEU A 1 378 ? -2.447 15.578 -0.424 1.00 11.65 378 LEU A CA 1
ATOM 2881 C C . LEU A 1 378 ? -3.541 15.977 -1.465 1.00 13.16 378 LEU A C 1
ATOM 2882 O O . LEU A 1 378 ? -4.093 17.074 -1.433 1.00 14.49 378 LEU A O 1
ATOM 2887 N N . ILE A 1 379 ? -3.914 15.050 -2.323 1.00 14.33 379 ILE A N 1
ATOM 2888 C CA . ILE A 1 379 ? -4.980 15.362 -3.324 1.00 14.87 379 ILE A CA 1
ATOM 2889 C C . ILE A 1 379 ? -6.301 15.686 -2.616 1.00 13.96 379 ILE A C 1
ATOM 2890 O O . ILE A 1 379 ? -6.677 14.991 -1.709 1.00 14.47 379 ILE A O 1
ATOM 2895 N N . GLN A 1 380 ? -7.003 16.736 -3.083 1.00 15.96 380 GLN A N 1
ATOM 2896 C CA . GLN A 1 380 ? -8.345 17.097 -2.600 1.00 17.93 380 GLN A CA 1
ATOM 2897 C C . GLN A 1 380 ? -9.363 16.431 -3.497 1.00 21.37 380 GLN A C 1
ATOM 2898 O O . GLN A 1 380 ? -9.524 16.782 -4.681 1.00 20.70 380 GLN A O 1
ATOM 2904 N N . HIS A 1 381 ? -10.064 15.465 -2.926 1.00 23.23 381 HIS A N 1
ATOM 2905 C CA . HIS A 1 381 ? -11.060 14.718 -3.674 1.00 25.73 381 HIS A CA 1
ATOM 2906 C C . HIS A 1 381 ? -12.462 15.321 -3.544 1.00 30.14 381 HIS A C 1
ATOM 2907 O O . HIS A 1 381 ? -13.370 14.987 -4.296 1.00 26.97 381 HIS A O 1
#